Protein 4PWA (pdb70)

Secondary structure (DSSP, 8-state):
-HHHHHHHHIIIIISSS-HHHH-EEGGGTEE--SS--HHHH---HHHHHHHHHH-BTTBPPPSSS-HHHHHHHHHHHHHHTT----/-HHHHHHHHIIIIISSS-HHHH-EEGGGTEE--SS--HHHH---HHHHHHHHHH-BTTBPPPSS--HHHHHHHHHHHHHHTTS---/--HHHHHHHHHIIIIISSS-HHHH-EEGGGTEE--SS--HHHH---HHHHHHHHHH-BTTBPPPSSS-HHHHHHHHHHHHHHTT-/-HHHHHHHHHIIIIISSS-HHHH-EEGGGTEE--SS--HHHH---HHHHHHHHHH-BTTBPPPSS--HHHHHHHHHHHHHHTT----

InterPro domains:
  IPR009056 Cytochrome c-like domain [PF13442] (35-105)
  IPR009056 Cytochrome c-like domain [PS51007] (30-109)
  IPR036909 Cytochrome c-like domain superfamily [G3DSA:1.10.760.10] (27-113)
  IPR036909 Cytochrome c-like domain superfamily [SSF46626] (14-110)

Radius of gyration: 21.69 Å; Cα contacts (8 Å, |Δi|>4): 670; chains: 4; bounding box: 61×48×45 Å

B-factor: mean 32.84, std 11.17, range [11.26, 91.38]

Nearest PDB structures (foldseek):
  4pwa-assembly2_D  TM=9.782E-01  e=4.277E-15  Sinorhizobium meliloti 1021
  4pw9-assembly1_B  TM=9.545E-01  e=3.801E-14  Sinorhizobium meliloti 1021
  1h33-assembly1_B  TM=8.195E-01  e=1.257E-03  Rhodovulum sulfidophilum
  4xyd-assembly1_B  TM=5.911E-01  e=2.575E-02  Roseobacter denitrificans OCh 114
  4pwa-assembly2_D  TM=1.012E+00  e=3.060E-17  Sinorhizobium meliloti 1021

Foldseek 3Di:
DVLQVLLLCQQAPVFVVHVLQQEAAAQNPRDHPNDYHLLVVLDALVVQLVCQQPNDDPGDHGDPDDSVSSSSNSHNSNVRRNHYHD/DVLLVLLLCQQAPVFVVHVLCAEAAQQSPRDHPNDYHLLVVLDALVVQLVCQQPNDDVGDHTDRDDSSSSSSNSVNSNVRRNHYHD/DDPVLLVLLLCQQAPQFVVRVLCAEAAVVSPRDHPNDYHLLVVLDALVVQLCCQCPPDDPGDHTDRDDSVSSSSNSNNSNVRRND/DVVLLVLLLCQQQPVFVVRVLQQEAAQQNPRDHPNDYHLLVVLDALVVQLCCQQPNDVPGHHGDPDDSSSSSSNSNNSNVRRNHYHD

Solvent-accessible surface area: 17725 Å² total; per-residue (Å²): 116,84,50,50,54,44,0,62,37,0,1,56,93,11,6,73,23,54,27,14,77,26,25,29,0,46,4,5,134,4,118,10,122,42,26,73,63,18,22,133,68,130,8,93,43,139,136,15,46,68,23,19,65,99,14,117,70,54,62,43,42,36,140,16,15,30,115,78,7,8,99,6,2,2,88,0,2,38,61,9,11,42,129,75,104,188,166,89,83,54,52,18,0,67,29,0,2,61,76,6,7,40,20,54,26,21,60,26,24,23,0,46,14,4,137,5,120,8,125,54,22,73,66,16,28,138,70,129,8,96,42,137,140,16,44,70,23,16,62,103,14,117,66,53,60,21,36,30,104,71,14,21,112,90,3,5,78,0,1,2,68,5,2,35,60,21,8,36,121,78,124,151,86,127,116,25,60,27,21,13,0,83,10,0,3,53,78,26,4,100,62,47,24,20,123,40,22,6,0,13,39,8,77,4,42,7,88,138,18,76,32,18,4,113,68,134,7,95,40,136,134,14,45,68,21,17,61,100,13,113,72,143,60,79,45,28,159,50,13,77,108,142,14,6,106,5,2,3,75,0,2,38,52,8,8,34,156,163,130,34,49,52,5,32,0,32,8,1,2,16,38,40,6,123,74,29,24,23,116,39,22,7,0,6,12,7,63,6,40,10,124,119,22,78,34,16,4,111,66,125,9,92,42,135,133,15,46,72,22,17,59,101,12,115,71,138,61,82,56,40,97,100,20,81,108,58,50,5,86,0,2,2,53,4,3,39,58,19,11,21,120,6,82,155

Structure (mmCIF, N/CA/C/O backbone):
data_4PWA
#
_entry.id   4PWA
#
_cell.length_a   70.949
_cell.length_b   129.327
_cell.length_c   197.059
_cell.angle_alpha   90.00
_cell.angle_beta   90.00
_cell.angle_gamma   90.00
#
_symmetry.space_group_name_H-M   'F 2 2 2'
#
loop_
_entity.id
_entity.type
_entity.pdbx_description
1 polymer 'Putative cytochrome C'
2 non-polymer 'HEME C'
3 water water
#
loop_
_atom_site.group_PDB
_atom_site.id
_atom_site.type_symbol
_atom_site.label_atom_id
_atom_site.label_alt_id
_atom_site.label_comp_id
_atom_site.label_asym_id
_atom_site.label_entity_id
_atom_site.label_seq_id
_atom_site.pdbx_PDB_ins_code
_atom_site.Cartn_x
_atom_site.Cartn_y
_atom_site.Cartn_z
_atom_site.occupancy
_atom_site.B_iso_or_equiv
_atom_site.auth_seq_id
_atom_site.auth_comp_id
_atom_site.auth_asym_id
_atom_site.auth_atom_id
_atom_site.pdbx_PDB_model_num
ATOM 1 N N . GLU A 1 3 ? -23.183 46.993 21.011 1.00 59.64 29 GLU A N 1
ATOM 2 C CA . GLU A 1 3 ? -23.138 47.613 22.366 1.00 60.10 29 GLU A CA 1
ATOM 3 C C . GLU A 1 3 ? -21.817 47.308 23.095 1.00 58.33 29 GLU A C 1
ATOM 4 O O . GLU A 1 3 ? -20.919 48.153 23.127 1.00 56.64 29 GLU A O 1
ATOM 6 N N . ASP A 1 4 ? -21.715 46.108 23.673 1.00 58.94 30 ASP A N 1
ATOM 7 C CA . ASP A 1 4 ? -20.545 45.685 24.452 1.00 57.34 30 ASP A CA 1
ATOM 8 C C . ASP A 1 4 ? -19.438 45.157 23.538 1.00 54.59 30 ASP A C 1
ATOM 9 O O . ASP A 1 4 ? -18.242 45.315 23.839 1.00 53.05 30 ASP A O 1
ATOM 11 N N . LYS A 1 5 ? -19.840 44.518 22.435 1.00 53.98 31 LYS A N 1
ATOM 12 C CA . LYS A 1 5 ? -18.903 44.050 21.400 1.00 51.35 31 LYS A CA 1
ATOM 13 C C . LYS A 1 5 ? -18.274 45.233 20.654 1.00 47.91 31 LYS A C 1
ATOM 14 O O . LYS A 1 5 ? -17.203 45.101 20.059 1.00 46.14 31 LYS A O 1
ATOM 16 N N . LEU A 1 6 ? -18.955 46.380 20.692 1.00 46.87 32 LEU A N 1
ATOM 17 C CA . LEU A 1 6 ? -18.444 47.627 20.113 1.00 44.32 32 LEU A CA 1
ATOM 18 C C . LEU A 1 6 ? -17.414 48.313 21.011 1.00 41.88 32 LEU A C 1
ATOM 19 O O . LEU A 1 6 ? -16.369 48.757 20.534 1.00 39.88 32 LEU A O 1
ATOM 24 N N . ALA A 1 7 ? -17.731 48.425 22.299 1.00 41.46 33 ALA A N 1
ATOM 25 C CA . ALA A 1 7 ? -16.782 48.937 23.287 1.00 39.46 33 ALA A CA 1
ATOM 26 C C . ALA A 1 7 ? -15.462 48.169 23.223 1.00 36.79 33 ALA A C 1
ATOM 27 O O . ALA A 1 7 ? -14.385 48.768 23.369 1.00 35.03 33 ALA A O 1
ATOM 29 N N . LEU A 1 8 ? -15.561 46.854 22.998 1.00 35.79 34 LEU A N 1
ATOM 30 C CA . LEU A 1 8 ? -14.392 45.980 22.912 1.00 34.45 34 LEU A CA 1
ATOM 31 C C . LEU A 1 8 ? -13.520 46.321 21.702 1.00 31.88 34 LEU A C 1
ATOM 32 O O . LEU A 1 8 ? -12.332 46.56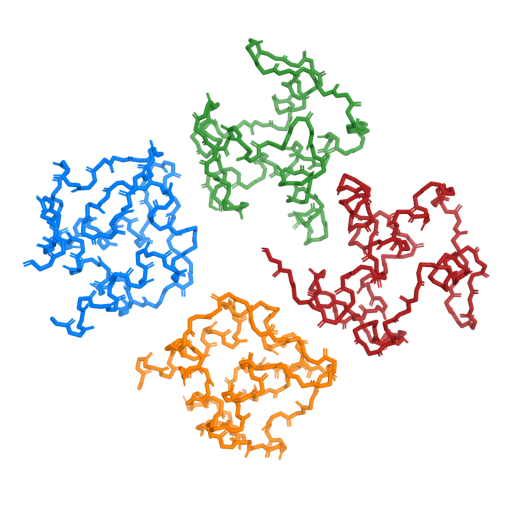8 21.856 1.00 30.95 34 LEU A O 1
ATOM 37 N N . GLY A 1 9 ? -14.113 46.329 20.510 1.00 31.17 35 GLY A N 1
ATOM 38 C CA . GLY A 1 9 ? -13.405 46.713 19.286 1.00 29.18 35 GLY A CA 1
ATOM 39 C C . GLY A 1 9 ? -12.761 48.087 19.392 1.00 27.83 35 GLY A C 1
ATOM 40 O O . GLY A 1 9 ? -11.584 48.275 19.028 1.00 26.94 35 GLY A O 1
ATOM 41 N N . ARG A 1 10 ? -13.527 49.038 19.916 1.00 27.72 36 ARG A N 1
ATOM 42 C CA A ARG A 1 10 ? -13.036 50.391 20.179 0.50 27.28 36 ARG A CA 1
ATOM 43 C CA B ARG A 1 10 ? -13.014 50.387 20.151 0.50 27.20 36 ARG A CA 1
ATOM 44 C C . ARG A 1 10 ? -11.765 50.349 21.035 1.00 26.66 36 ARG A C 1
ATOM 45 O O . ARG A 1 10 ? -10.773 50.983 20.725 1.00 25.84 36 ARG A O 1
ATOM 60 N N . GLU A 1 11 ? -11.803 49.590 22.120 1.00 27.60 37 GLU A N 1
ATOM 61 C CA . GLU A 1 11 ? -10.642 49.508 23.020 1.00 27.79 37 GLU A CA 1
ATOM 62 C C . GLU A 1 11 ? -9.436 48.837 22.333 1.00 26.66 37 GLU A C 1
ATOM 63 O O . GLU A 1 11 ? -8.297 49.192 22.595 1.00 26.00 37 GLU A O 1
ATOM 69 N N . ILE A 1 12 ? -9.695 47.872 21.458 1.00 26.42 38 ILE A N 1
ATOM 70 C CA . ILE A 1 12 ? -8.619 47.207 20.740 1.00 25.80 38 ILE A CA 1
ATOM 71 C C . ILE A 1 12 ? -8.014 48.213 19.782 1.00 24.82 38 ILE A C 1
ATOM 72 O O . ILE A 1 12 ? -6.789 48.333 19.683 1.00 24.24 38 ILE A O 1
ATOM 77 N N . PHE A 1 13 ? -8.891 48.947 19.097 1.00 24.74 39 PHE A N 1
ATOM 78 C CA . PHE A 1 13 ? -8.486 49.943 18.099 1.00 23.70 39 PHE A CA 1
ATOM 79 C C . PHE A 1 13 ? -7.665 51.070 18.702 1.00 23.72 39 PHE A C 1
ATOM 80 O O . PHE A 1 13 ? -6.733 51.560 18.080 1.00 22.83 39 PHE A O 1
ATOM 88 N N . LEU A 1 14 ? -8.016 51.464 19.921 1.00 25.13 40 LEU A N 1
ATOM 89 C CA . LEU A 1 14 ? -7.351 52.569 20.615 1.00 26.14 40 LEU A CA 1
ATOM 90 C C . LEU A 1 14 ? -6.202 52.200 21.569 1.00 27.08 40 LEU A C 1
ATOM 91 O O . LEU A 1 14 ? -5.237 52.950 21.660 1.00 27.25 40 LEU A O 1
ATOM 96 N N . GLU A 1 15 ? -6.292 51.056 22.255 1.00 27.87 41 GLU A N 1
ATOM 97 C CA A GLU A 1 15 ? -5.389 50.756 23.372 0.50 28.93 41 GLU A CA 1
ATOM 98 C CA B GLU A 1 15 ? -5.402 50.755 23.383 0.50 28.91 41 GLU A CA 1
ATOM 99 C C . GLU A 1 15 ? -4.640 49.436 23.235 1.00 28.73 41 GLU A C 1
ATOM 100 O O . GLU A 1 15 ? -3.432 49.402 23.350 1.00 29.47 41 GLU A O 1
ATOM 111 N N . ARG A 1 16 ? -5.346 48.351 22.970 1.00 28.57 42 ARG A N 1
ATOM 112 C CA . ARG A 1 16 ? -4.711 47.012 23.007 1.00 28.79 42 ARG A CA 1
ATOM 113 C C . ARG A 1 16 ? -3.773 46.682 21.843 1.00 28.11 42 ARG A C 1
ATOM 114 O O . ARG A 1 16 ? -2.772 45.985 22.034 1.00 28.90 42 ARG A O 1
ATOM 122 N N . SER A 1 17 ? -4.103 47.153 20.644 1.00 26.96 43 SER A N 1
ATOM 123 C CA . SER A 1 17 ? -3.297 46.865 19.460 1.00 26.78 43 SER A CA 1
ATOM 124 C C . SER A 1 17 ? -1.893 47.429 19.577 1.00 27.39 43 SER A C 1
ATOM 125 O O . SER A 1 17 ? -1.692 48.466 20.182 1.00 27.91 43 SER A O 1
ATOM 128 N N . GLU A 1 18 ? -0.926 46.735 18.996 1.00 28.23 44 GLU A N 1
ATOM 129 C CA . GLU A 1 18 ? 0.471 47.165 19.039 1.00 29.48 44 GLU A CA 1
ATOM 130 C C . GLU A 1 18 ? 1.072 47.071 17.628 1.00 29.08 44 GLU A C 1
ATOM 131 O O . GLU A 1 18 ? 1.146 45.970 17.065 1.00 29.44 44 GLU A O 1
ATOM 137 N N . PRO A 1 19 ? 1.430 48.223 17.026 1.00 28.14 45 PRO A N 1
ATOM 138 C CA . PRO A 1 19 ? 1.142 49.583 17.488 1.00 27.41 45 PRO A CA 1
ATOM 139 C C . PRO A 1 19 ? -0.356 49.801 17.414 1.00 26.11 45 PRO A C 1
ATOM 140 O O . PRO A 1 19 ? -1.043 49.012 16.781 1.00 25.23 45 PRO A O 1
ATOM 144 N N . GLN A 1 20 ? -0.871 50.837 18.057 1.00 26.05 46 GLN A N 1
ATOM 145 C CA . GLN A 1 20 ? -2.329 51.064 18.069 1.00 25.59 46 GLN A CA 1
ATOM 146 C C . GLN A 1 20 ? -2.870 51.473 16.684 1.00 24.13 46 GLN A C 1
ATOM 147 O O . GLN A 1 20 ? -2.252 52.260 15.986 1.00 22.94 46 GLN A O 1
ATOM 153 N N . CYS A 1 21 ? -4.007 50.897 16.287 1.00 23.51 47 CYS A N 1
ATOM 154 C CA . CYS A 1 21 ? -4.623 51.222 14.996 1.00 22.85 47 CYS A CA 1
ATOM 155 C C . CYS A 1 21 ? -4.837 52.714 14.866 1.00 22.54 47 CYS A C 1
ATOM 156 O O . CYS A 1 21 ? -4.592 53.276 13.802 1.00 22.04 47 CYS A O 1
ATOM 159 N N . ALA A 1 22 ? -5.293 53.338 15.960 1.00 22.74 48 ALA A N 1
ATOM 160 C CA . ALA A 1 22 ? -5.590 54.779 16.008 1.00 22.93 48 ALA A CA 1
ATOM 161 C C . ALA A 1 22 ? -4.394 55.664 15.695 1.00 23.29 48 ALA A C 1
ATOM 162 O O . ALA A 1 22 ? -4.575 56.793 15.246 1.00 23.67 48 ALA A O 1
ATOM 164 N N . LEU A 1 23 ? -3.185 55.179 15.960 1.00 23.60 49 LEU A N 1
ATOM 165 C CA . LEU A 1 23 ? -1.975 55.956 15.661 1.00 24.52 49 LEU A CA 1
ATOM 166 C C . LEU A 1 23 ? -1.690 56.016 14.159 1.00 24.06 49 LEU A C 1
ATOM 167 O O . LEU A 1 23 ? -1.110 56.984 13.681 1.00 25.19 49 LEU A O 1
ATOM 172 N N . CYS A 1 24 ? -2.087 54.984 13.420 1.00 23.16 50 CYS A N 1
ATOM 173 C CA . CYS A 1 24 ? -1.836 54.926 11.978 1.00 23.13 50 CYS A CA 1
ATOM 174 C C . CYS A 1 24 ? -3.081 55.309 11.151 1.00 22.11 50 CYS A C 1
ATOM 175 O O . CYS A 1 24 ? -2.968 55.796 10.020 1.00 22.08 50 CYS A O 1
ATOM 178 N N . HIS A 1 25 ? -4.271 55.106 11.707 1.00 21.59 51 HIS A N 1
ATOM 179 C CA . HIS A 1 25 ? -5.511 55.251 10.932 1.00 21.26 51 HIS A CA 1
ATOM 180 C C . HIS A 1 25 ? -6.467 56.298 11.474 1.00 21.36 51 HIS A C 1
ATOM 181 O O . HIS A 1 25 ? -6.546 56.513 12.690 1.00 21.65 51 HIS A O 1
ATOM 188 N N . THR A 1 26 ? -7.214 56.918 10.565 1.00 21.50 52 THR A N 1
ATOM 189 C CA . THR A 1 26 ? -8.298 57.820 10.933 1.00 21.79 52 THR A CA 1
ATOM 190 C C . THR A 1 26 ? -9.611 57.034 11.005 1.00 21.86 52 THR A C 1
ATOM 191 O O . THR A 1 26 ? -9.937 56.271 10.097 1.00 21.27 52 THR A O 1
ATOM 195 N N . LEU A 1 27 ? -10.335 57.231 12.106 1.00 22.02 53 LEU A N 1
ATOM 196 C CA . LEU A 1 27 ? -11.635 56.632 12.329 1.00 22.24 53 LEU A CA 1
ATOM 197 C C . LEU A 1 27 ? -12.410 57.481 13.334 1.00 22.91 53 LEU A C 1
ATOM 198 O O . LEU A 1 27 ? -12.114 57.482 14.519 1.00 23.16 53 LEU A O 1
ATOM 203 N N . ALA A 1 28 ? -13.419 58.189 12.848 1.00 23.91 54 ALA A N 1
ATOM 204 C CA . ALA A 1 28 ? -14.148 59.167 13.637 1.00 24.75 54 ALA A CA 1
ATOM 205 C C . ALA A 1 28 ? -14.739 58.605 14.930 1.00 25.32 54 ALA A C 1
ATOM 206 O O . ALA A 1 28 ? -14.627 59.227 15.972 1.00 26.26 54 ALA A O 1
ATOM 208 N N . ASP A 1 29 ? -15.332 57.419 14.884 1.00 25.70 55 ASP A N 1
ATOM 209 C CA . ASP A 1 29 ? -16.008 56.872 16.062 1.00 26.79 55 ASP A CA 1
ATOM 210 C C . ASP A 1 29 ? -15.042 56.791 17.237 1.00 26.54 55 ASP A C 1
ATOM 211 O O . ASP A 1 29 ? -15.421 57.037 18.371 1.00 27.36 55 ASP A O 1
ATOM 216 N N . ALA A 1 30 ? -13.792 56.452 16.941 1.00 25.95 56 ALA A N 1
ATOM 217 C CA . ALA A 1 30 ? -12.743 56.369 17.944 1.00 26.10 56 ALA A CA 1
ATOM 218 C C . ALA A 1 30 ? -12.032 57.704 18.179 1.00 26.57 56 ALA A C 1
ATOM 219 O O . ALA A 1 30 ? -11.141 57.765 19.008 1.00 27.18 56 ALA A O 1
ATOM 221 N N . GLU A 1 31 ? -12.429 58.770 17.483 1.00 27.29 57 GLU A N 1
ATOM 222 C CA . GLU A 1 31 ? -11.724 60.061 17.547 1.00 28.18 57 GLU A CA 1
ATOM 223 C C . GLU A 1 31 ? -10.240 59.864 17.202 1.00 27.06 57 GLU A C 1
ATOM 224 O O . GLU A 1 31 ? -9.358 60.442 17.837 1.00 27.41 57 GLU A O 1
ATOM 230 N N . ALA A 1 32 ? -9.996 59.044 16.188 1.00 25.61 58 ALA A N 1
ATOM 231 C CA . ALA A 1 32 ? -8.657 58.676 15.755 1.00 24.88 58 ALA A CA 1
ATOM 232 C C . ALA A 1 32 ? -8.356 59.408 14.447 1.00 24.85 58 ALA A C 1
ATOM 233 O O . ALA A 1 32 ? -9.198 59.441 13.539 1.00 24.19 58 ALA A O 1
ATOM 235 N N . VAL A 1 33 ? -7.163 60.000 14.371 1.00 25.10 59 VAL A N 1
ATOM 236 C CA . VAL A 1 33 ? -6.755 60.822 13.233 1.00 25.63 59 VAL A CA 1
ATOM 237 C C . VAL A 1 33 ? -5.322 60.491 12.792 1.00 25.98 59 VAL A C 1
ATOM 238 O O . VAL A 1 33 ? -4.576 61.362 12.361 1.00 26.17 59 VAL A O 1
ATOM 242 N N . GLY A 1 34 ? -4.955 59.220 12.901 1.00 26.27 60 GLY A N 1
ATOM 243 C CA . GLY A 1 34 ? -3.683 58.734 12.387 1.00 26.71 60 GLY A CA 1
ATOM 244 C C . GLY A 1 34 ? -3.636 58.921 10.881 1.00 26.98 60 GLY A C 1
ATOM 245 O O . GLY A 1 34 ? -4.657 58.805 10.204 1.00 26.33 60 GLY A O 1
ATOM 246 N N . GLU A 1 35 ? -2.442 59.211 10.376 1.00 28.14 61 GLU A N 1
ATOM 247 C CA . GLU A 1 35 ? -2.236 59.622 8.988 1.00 29.37 61 GLU A CA 1
ATOM 248 C C . GLU A 1 35 ? -1.327 58.685 8.187 1.00 28.91 61 GLU A C 1
ATOM 249 O O . GLU A 1 35 ? -1.063 58.956 7.013 1.00 29.96 61 GLU A O 1
ATOM 255 N N . VAL A 1 36 ? -0.848 57.604 8.809 1.00 27.98 62 VAL A N 1
ATOM 256 C CA . VAL A 1 36 ? 0.145 56.705 8.195 1.00 27.90 62 VAL A CA 1
ATOM 257 C C . VAL A 1 36 ? -0.467 55.815 7.124 1.00 27.01 62 VAL A C 1
ATOM 258 O O . VAL A 1 36 ? 0.117 55.619 6.064 1.00 27.53 62 VAL A O 1
ATOM 262 N N . GLY A 1 37 ? -1.644 55.274 7.407 1.00 25.77 63 GLY A N 1
ATOM 263 C CA . GLY A 1 37 ? -2.404 54.496 6.420 1.00 25.54 63 GLY A CA 1
ATOM 264 C C . GLY A 1 37 ? -3.736 55.140 6.054 1.00 25.05 63 GLY A C 1
ATOM 265 O O . GLY A 1 37 ? -4.019 56.256 6.468 1.00 25.20 63 GLY A O 1
ATOM 266 N N . PRO A 1 38 ? -4.569 54.434 5.281 1.00 24.94 64 PRO A N 1
ATOM 267 C CA . PRO A 1 38 ? -5.769 55.060 4.748 1.00 25.30 64 PRO A CA 1
ATOM 268 C C . PRO A 1 38 ? -6.830 55.417 5.799 1.00 24.39 64 PRO A C 1
ATOM 269 O O . PRO A 1 38 ? -6.958 54.753 6.836 1.00 24.29 64 PRO A O 1
ATOM 273 N N . ASN A 1 39 ? -7.575 56.472 5.512 1.00 23.85 65 ASN A N 1
ATOM 274 C CA . ASN A 1 39 ? -8.688 56.873 6.343 1.00 23.45 65 ASN A CA 1
ATOM 275 C C . ASN A 1 39 ? -9.729 55.781 6.253 1.00 22.97 65 ASN A C 1
ATOM 276 O O . ASN A 1 39 ? -10.238 55.515 5.177 1.00 22.94 65 ASN A O 1
ATOM 281 N N . LEU A 1 40 ? -10.014 55.126 7.375 1.00 22.74 66 LEU A N 1
ATOM 282 C CA . LEU A 1 40 ? -10.967 54.019 7.384 1.00 23.33 66 LEU A CA 1
ATOM 283 C C . LEU A 1 40 ? -12.412 54.498 7.232 1.00 24.50 66 LEU A C 1
ATOM 284 O O . LEU A 1 40 ? -13.285 53.727 6.824 1.00 25.43 66 LEU A O 1
ATOM 289 N N . ASP A 1 41 ? -12.669 55.763 7.540 1.00 25.38 67 ASP A N 1
ATOM 290 C CA . ASP A 1 41 ? -13.984 56.361 7.262 1.00 27.45 67 ASP A CA 1
ATOM 291 C C . ASP A 1 41 ? -14.193 56.543 5.758 1.00 28.30 67 ASP A C 1
ATOM 292 O O . ASP A 1 41 ? -15.333 56.622 5.286 1.00 29.67 67 ASP A O 1
ATOM 297 N N . GLU A 1 42 ? -13.089 56.604 5.017 1.00 27.72 68 GLU A N 1
ATOM 298 C CA . GLU A 1 42 ? -13.125 56.690 3.564 1.00 28.70 68 GLU A CA 1
ATOM 299 C C . GLU A 1 42 ? -13.172 55.301 2.932 1.00 29.06 68 GLU A C 1
ATOM 300 O O . GLU A 1 42 ? -13.929 55.057 2.013 1.00 30.25 68 GLU A O 1
ATOM 306 N N . LEU A 1 43 ? -12.343 54.398 3.423 1.00 28.56 69 LEU A N 1
ATOM 307 C CA . LEU A 1 43 ? -12.276 53.048 2.881 1.00 29.47 69 LEU A CA 1
ATOM 308 C C . LEU A 1 43 ? -13.598 52.297 3.110 1.00 30.10 69 LEU A C 1
ATOM 309 O O . LEU A 1 43 ? -14.133 51.685 2.184 1.00 31.08 69 LEU A O 1
ATOM 314 N N . LYS A 1 44 ? -14.140 52.405 4.323 1.00 29.58 70 LYS A N 1
ATOM 315 C CA . LYS A 1 44 ? -15.371 51.710 4.724 1.00 30.76 70 LYS A CA 1
ATOM 316 C C . LYS A 1 44 ? -15.313 50.225 4.360 1.00 31.24 70 LYS A C 1
ATOM 317 O O . LYS A 1 44 ? -16.165 49.727 3.629 1.00 32.47 70 LYS A O 1
ATOM 323 N N . PRO A 1 45 ? -14.305 49.515 4.884 1.00 30.27 71 PRO A N 1
ATOM 324 C CA . PRO A 1 45 ? -14.097 48.101 4.579 1.00 31.04 71 PRO A CA 1
ATOM 325 C C . PRO A 1 45 ? -15.088 47.186 5.295 1.00 31.97 71 PRO A C 1
ATOM 326 O O . PRO A 1 45 ? -15.559 47.527 6.381 1.00 31.44 71 PRO A O 1
ATOM 330 N N . ASP A 1 46 ? -15.390 46.036 4.695 1.00 33.46 72 ASP A N 1
ATOM 331 C CA . ASP A 1 46 ? -16.157 45.001 5.393 1.00 34.93 72 ASP A CA 1
ATOM 332 C C . ASP A 1 46 ? -15.282 44.219 6.393 1.00 33.41 72 ASP A C 1
ATOM 333 O O . ASP A 1 46 ? -14.053 44.305 6.365 1.00 31.68 72 ASP A O 1
ATOM 338 N N . ALA A 1 47 ? -15.947 43.470 7.270 1.00 34.06 73 ALA A N 1
ATOM 339 C CA . ALA A 1 47 ? -15.309 42.716 8.348 1.00 33.60 73 ALA A CA 1
ATOM 340 C C . ALA A 1 47 ? -14.188 41.817 7.842 1.00 33.79 73 ALA A C 1
ATOM 341 O O . ALA A 1 47 ? -13.110 41.765 8.431 1.00 32.20 73 ALA A O 1
ATOM 343 N N . GLU A 1 48 ? -14.439 41.123 6.739 1.00 35.86 74 GLU A N 1
ATOM 344 C CA . GLU A 1 48 ? -13.433 40.228 6.171 1.00 37.04 74 GLU A CA 1
ATOM 345 C C . GLU A 1 48 ? -12.157 40.980 5.776 1.00 34.60 74 GLU A C 1
ATOM 346 O O . GLU A 1 48 ? -11.052 40.509 6.024 1.00 34.21 74 GLU A O 1
ATOM 352 N N . ARG A 1 49 ? -12.322 42.145 5.162 1.00 33.41 75 ARG A N 1
ATOM 353 C CA . ARG A 1 49 ? -11.186 42.919 4.661 1.00 32.03 75 ARG A CA 1
ATOM 354 C C . ARG A 1 49 ? -10.297 43.389 5.810 1.00 29.52 75 ARG A C 1
ATOM 355 O O . ARG A 1 49 ? -9.065 43.349 5.704 1.00 28.87 75 ARG A O 1
ATOM 363 N N . VAL A 1 50 ? -10.923 43.817 6.905 1.00 28.19 76 VAL A N 1
ATOM 364 C CA . VAL A 1 50 ? -10.180 44.226 8.095 1.00 25.95 76 VAL A CA 1
ATOM 365 C C . VAL A 1 50 ? -9.446 43.038 8.705 1.00 26.28 76 VAL A C 1
ATOM 366 O O . VAL A 1 50 ? -8.243 43.120 8.980 1.00 25.13 76 VAL A O 1
ATOM 370 N N . ASN A 1 51 ? -10.183 41.944 8.916 1.00 27.43 77 ASN A N 1
ATOM 371 C CA . ASN A 1 51 ? -9.651 40.757 9.557 1.00 28.11 77 ASN A CA 1
ATOM 372 C C . ASN A 1 51 ? -8.426 40.259 8.782 1.00 28.74 77 ASN A C 1
ATOM 373 O O . ASN A 1 51 ? -7.375 39.978 9.359 1.00 28.37 77 ASN A O 1
ATOM 378 N N . THR A 1 52 ? -8.555 40.166 7.464 1.00 29.37 78 THR A N 1
ATOM 379 C CA . THR A 1 52 ? -7.435 39.752 6.644 1.00 30.28 78 THR A CA 1
ATOM 380 C C . THR A 1 52 ? -6.232 40.675 6.774 1.00 28.56 78 THR A C 1
ATOM 381 O O . THR A 1 52 ? -5.087 40.205 6.786 1.00 29.26 78 THR A O 1
ATOM 385 N N . ALA A 1 53 ? -6.485 41.979 6.857 1.00 26.49 79 ALA A N 1
ATOM 386 C CA . ALA A 1 53 ? -5.402 42.968 6.898 1.00 25.06 79 ALA A CA 1
ATOM 387 C C . ALA A 1 53 ? -4.649 42.890 8.213 1.00 24.08 79 ALA A C 1
ATOM 388 O O . ALA A 1 53 ? -3.422 42.847 8.246 1.00 23.73 79 ALA A O 1
ATOM 390 N N . VAL A 1 54 ? -5.398 42.853 9.302 1.00 24.16 80 VAL A N 1
ATOM 391 C CA . VAL A 1 54 ? -4.811 42.725 10.637 1.00 23.70 80 VAL A CA 1
ATOM 392 C C . VAL A 1 54 ? -4.050 41.416 10.792 1.00 25.62 80 VAL A C 1
ATOM 393 O O . VAL A 1 54 ? -2.952 41.396 11.341 1.00 26.11 80 VAL A O 1
ATOM 397 N N . THR A 1 55 ? -4.629 40.324 10.301 1.00 27.57 81 THR A N 1
ATOM 398 C CA . THR A 1 55 ? -4.059 38.993 10.471 1.00 29.40 81 THR A CA 1
ATOM 399 C C . THR A 1 55 ? -2.757 38.817 9.679 1.00 30.65 81 THR A C 1
ATOM 400 O O . THR A 1 55 ? -1.755 38.333 10.216 1.00 31.55 81 THR A O 1
ATOM 404 N N . ASN A 1 56 ? -2.760 39.231 8.420 1.00 31.08 82 ASN A N 1
ATOM 405 C CA . ASN A 1 56 ? -1.639 38.952 7.521 1.00 32.89 82 ASN A CA 1
ATOM 406 C C . ASN A 1 56 ? -0.695 40.123 7.336 1.00 31.97 82 ASN A C 1
ATOM 407 O O . ASN A 1 56 ? 0.438 39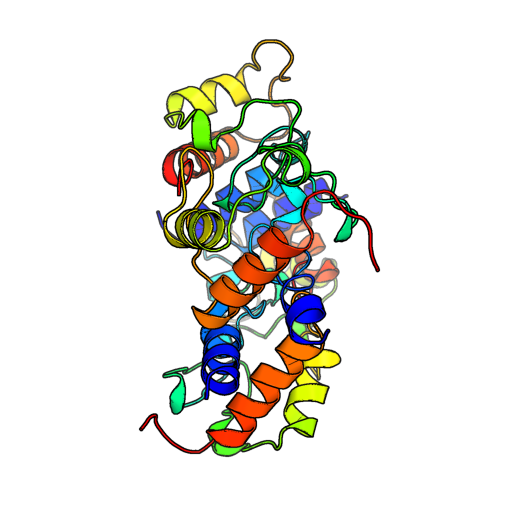.954 6.890 1.00 32.85 82 ASN A O 1
ATOM 412 N N . GLY A 1 57 ? -1.169 41.318 7.661 1.00 30.17 83 GLY A N 1
ATOM 413 C CA . GLY A 1 57 ? -0.490 42.522 7.244 1.00 29.69 83 GLY A CA 1
ATOM 414 C C . GLY A 1 57 ? -0.726 42.731 5.762 1.00 30.25 83 GLY A C 1
ATOM 415 O O . GLY A 1 57 ? -1.284 41.875 5.075 1.00 31.83 83 GLY A O 1
ATOM 416 N N . ILE A 1 58 ? -0.294 43.881 5.275 1.00 29.75 84 ILE A N 1
ATOM 417 C CA . ILE A 1 58 ? -0.475 44.259 3.879 1.00 30.08 84 ILE A CA 1
ATOM 418 C C . ILE A 1 58 ? 0.416 45.460 3.641 1.00 29.75 84 ILE A C 1
ATOM 419 O O . ILE A 1 58 ? 0.356 46.431 4.387 1.00 28.30 84 ILE A O 1
ATOM 424 N N . GLY A 1 59 ? 1.257 45.384 2.620 1.00 31.47 85 GLY A N 1
ATOM 425 C CA . GLY A 1 59 ? 2.194 46.459 2.330 1.00 32.00 85 GLY A CA 1
ATOM 426 C C . GLY A 1 59 ? 3.050 46.749 3.547 1.00 31.50 85 GLY A C 1
ATOM 427 O O . GLY A 1 59 ? 3.523 45.825 4.202 1.00 32.77 85 GLY A O 1
ATOM 428 N N . PRO A 1 60 ? 3.247 48.030 3.874 1.00 30.83 86 PRO A N 1
ATOM 429 C CA . PRO A 1 60 ? 4.044 48.354 5.054 1.00 30.91 86 PRO A CA 1
ATOM 430 C C . PRO A 1 60 ? 3.310 48.190 6.404 1.00 29.43 86 PRO A C 1
ATOM 431 O O . PRO A 1 60 ? 3.937 48.362 7.457 1.00 29.99 86 PRO A O 1
ATOM 435 N N . MET A 1 61 ? 2.022 47.848 6.382 1.00 27.98 87 MET A N 1
ATOM 436 C CA . MET A 1 61 ? 1.298 47.535 7.609 1.00 26.74 87 MET A CA 1
ATOM 437 C C . MET A 1 61 ? 1.726 46.190 8.171 1.00 27.55 87 MET A C 1
ATOM 438 O O . MET A 1 61 ? 1.621 45.174 7.495 1.00 28.76 87 MET A O 1
ATOM 443 N N . PRO A 1 62 ? 2.175 46.167 9.435 1.00 27.85 88 PRO A N 1
ATOM 444 C CA . PRO A 1 62 ? 2.601 44.909 10.020 1.00 28.63 88 PRO A CA 1
ATOM 445 C C . PRO A 1 62 ? 1.430 43.966 10.306 1.00 28.42 88 PRO A C 1
ATOM 446 O O . PRO A 1 62 ? 0.299 44.408 10.478 1.00 26.55 88 PRO A O 1
ATOM 450 N N . ALA A 1 63 ? 1.726 42.669 10.310 1.00 30.25 89 ALA A N 1
ATOM 451 C CA . ALA A 1 63 ? 0.791 41.638 10.732 1.00 31.18 89 ALA A CA 1
ATOM 452 C C . ALA A 1 63 ? 0.700 41.625 12.261 1.00 31.33 89 ALA A C 1
ATOM 453 O O . ALA A 1 63 ? 1.667 41.955 12.964 1.00 31.71 89 ALA A O 1
ATOM 455 N N . ASN A 1 64 ? -0.455 41.218 12.767 1.00 31.51 90 ASN A N 1
ATOM 456 C CA . ASN A 1 64 ? -0.658 41.096 14.196 1.00 31.82 90 ASN A CA 1
ATOM 457 C C . ASN A 1 64 ? 0.270 40.070 14.825 1.00 33.62 90 ASN A C 1
ATOM 458 O O . ASN A 1 64 ? 0.646 39.082 14.181 1.00 34.82 90 ASN A O 1
ATOM 463 N N . GLU A 1 65 ? 0.660 40.325 16.076 1.00 34.26 91 GLU A N 1
ATOM 464 C CA . GLU A 1 65 ? 1.334 39.316 16.898 1.00 36.42 91 GLU A CA 1
ATOM 465 C C . GLU A 1 65 ? 0.658 39.084 18.239 1.00 35.75 91 GLU A C 1
ATOM 466 O O . GLU A 1 65 ? 0.690 37.970 18.738 1.00 37.63 91 GLU A O 1
ATOM 472 N N . ILE A 1 66 ? 0.060 40.103 18.844 1.00 34.15 92 ILE A N 1
ATOM 473 C CA . ILE A 1 66 ? -0.381 39.960 20.237 1.00 34.17 92 ILE A CA 1
ATOM 474 C C . ILE A 1 66 ? -1.877 39.693 20.416 1.00 33.46 92 ILE A C 1
ATOM 475 O O . ILE A 1 66 ? -2.279 39.093 21.406 1.00 34.11 92 ILE A O 1
ATOM 480 N N . LEU A 1 67 ? -2.693 40.147 19.472 1.00 31.94 93 LEU A N 1
ATOM 481 C CA . LEU A 1 67 ? -4.143 39.998 19.582 1.00 31.76 93 LEU A CA 1
ATOM 482 C C . LEU A 1 67 ? -4.547 38.551 19.366 1.00 32.77 93 LEU A C 1
ATOM 483 O O . LEU A 1 67 ? -4.028 37.888 18.468 1.00 33.21 93 LEU A O 1
ATOM 488 N N . THR A 1 68 ? -5.466 38.068 20.199 1.00 33.36 94 THR A N 1
ATOM 489 C CA . THR A 1 68 ? -6.064 36.747 20.012 1.00 34.82 94 THR A CA 1
ATOM 490 C C . THR A 1 68 ? -6.983 36.809 18.811 1.00 34.74 94 THR A C 1
ATOM 491 O O . THR A 1 68 ? -7.325 37.890 18.339 1.00 32.96 94 THR A O 1
ATOM 495 N N . ASP A 1 69 ? -7.403 35.648 18.335 1.00 36.74 95 ASP A N 1
ATOM 496 C CA . ASP A 1 69 ? -8.248 35.584 17.162 1.00 37.68 95 ASP A CA 1
ATOM 497 C C . ASP A 1 69 ? -9.595 36.278 17.396 1.00 37.39 95 ASP A C 1
ATOM 498 O O . ASP A 1 69 ? -10.065 37.005 16.514 1.00 36.43 95 ASP A O 1
ATOM 503 N N . GLU A 1 70 ? -10.182 36.097 18.583 1.00 38.25 96 GLU A N 1
ATOM 504 C CA . GLU A 1 70 ? -11.465 36.740 18.912 1.00 38.80 96 GLU A CA 1
ATOM 505 C C . GLU A 1 70 ? -11.347 38.265 19.001 1.00 35.90 96 GLU A C 1
ATOM 506 O O . GLU A 1 70 ? -12.293 38.976 18.696 1.00 35.50 96 GLU A O 1
ATOM 512 N N . GLU A 1 71 ? -10.191 38.763 19.426 1.00 34.03 97 GLU A N 1
ATOM 513 C CA . GLU A 1 71 ? -9.947 40.201 19.446 1.00 31.71 97 GLU A CA 1
ATOM 514 C C . GLU A 1 71 ? -9.849 40.753 18.032 1.00 30.33 97 GLU A C 1
ATOM 515 O O . GLU A 1 71 ? -10.314 41.861 17.759 1.00 29.09 97 GLU A O 1
ATOM 521 N N . ILE A 1 72 ? -9.209 39.998 17.143 1.00 30.11 98 ILE A N 1
ATOM 522 C CA . ILE A 1 72 ? -9.122 40.394 15.749 1.00 29.12 98 ILE A CA 1
ATOM 523 C C . ILE A 1 72 ? -10.535 40.456 15.135 1.00 29.94 98 ILE A C 1
ATOM 524 O O . ILE A 1 72 ? -10.848 41.380 14.384 1.00 28.58 98 ILE A O 1
ATOM 529 N N . GLU A 1 73 ? -11.385 39.488 15.468 1.00 31.84 99 GLU A N 1
ATOM 530 C CA . GLU A 1 73 ? -12.764 39.501 14.973 1.00 33.64 99 GLU A CA 1
ATOM 531 C C . GLU A 1 73 ? -13.506 40.714 15.493 1.00 32.12 99 GLU A C 1
ATOM 532 O O . GLU A 1 73 ? -14.306 41.300 14.776 1.00 31.80 99 GLU A O 1
ATOM 538 N N . ALA A 1 74 ? -13.241 41.079 16.749 1.00 31.20 100 ALA A N 1
ATOM 539 C CA . ALA A 1 74 ? -14.003 42.137 17.413 1.00 30.55 100 ALA A CA 1
ATOM 540 C C . ALA A 1 74 ? -13.651 43.510 16.822 1.00 28.33 100 ALA A C 1
ATOM 541 O O . ALA A 1 74 ? -14.544 44.309 16.523 1.00 28.70 100 ALA A O 1
ATOM 543 N N . VAL A 1 75 ? -12.364 43.760 16.605 1.00 26.25 101 VAL A N 1
ATOM 544 C CA . VAL A 1 75 ? -11.934 44.973 15.920 1.00 24.97 101 VAL A CA 1
ATOM 545 C C . VAL A 1 75 ? -12.351 44.991 14.444 1.00 25.15 101 VAL A C 1
ATOM 546 O O . VAL A 1 75 ? -12.548 46.055 13.895 1.00 24.35 101 VAL A O 1
ATOM 550 N N . ALA A 1 76 ? -12.469 43.825 13.801 1.00 26.36 102 ALA A N 1
ATOM 551 C CA . ALA A 1 76 ? -12.979 43.755 12.418 1.00 26.93 102 ALA A CA 1
ATOM 552 C C . ALA A 1 76 ? -14.464 44.121 12.374 1.00 28.13 102 ALA A C 1
ATOM 553 O O . ALA A 1 76 ? -14.877 44.953 11.565 1.00 27.53 102 ALA A O 1
ATOM 555 N N . LEU A 1 77 ? -15.255 43.499 13.244 1.00 29.81 103 LEU A N 1
ATOM 556 C CA . LEU A 1 77 ? -16.670 43.846 13.395 1.00 31.69 103 LEU A CA 1
ATOM 557 C C . LEU A 1 77 ? -16.873 45.342 13.680 1.00 30.89 103 LEU A C 1
ATOM 558 O O . LEU A 1 77 ? -17.738 45.984 13.073 1.00 31.60 103 LEU A O 1
ATOM 563 N N . TYR A 1 78 ? -16.070 45.883 14.597 1.00 29.84 104 TYR A N 1
ATOM 564 C CA . TYR A 1 78 ? -16.191 47.269 15.038 1.00 29.05 104 TYR A CA 1
ATOM 565 C C . TYR A 1 78 ? -15.958 48.225 13.885 1.00 28.18 104 TYR A C 1
ATOM 566 O O . TYR A 1 78 ? -16.821 49.026 13.546 1.00 28.23 104 TYR A O 1
ATOM 575 N N . VAL A 1 79 ? -14.772 48.139 13.293 1.00 27.45 105 VAL A N 1
ATOM 576 C CA . VAL A 1 79 ? -14.410 49.001 12.189 1.00 26.50 105 VAL A CA 1
ATOM 577 C C . VAL A 1 79 ? -15.465 48.973 11.071 1.00 28.00 105 VAL A C 1
ATOM 578 O O . VAL A 1 79 ? -15.900 50.015 10.583 1.00 27.96 105 VAL A O 1
ATOM 582 N N . SER A 1 80 ? -15.891 47.776 10.686 1.00 29.37 106 SER A N 1
ATOM 583 C CA . SER A 1 80 ? -16.801 47.634 9.571 1.00 31.08 106 SER A CA 1
ATOM 584 C C . SER A 1 80 ? -18.190 48.183 9.876 1.00 32.11 106 SER A C 1
ATOM 585 O O . SER A 1 80 ? -18.929 48.537 8.953 1.00 33.39 106 SER A O 1
ATOM 588 N N . THR A 1 81 ? -18.543 48.257 11.153 1.00 31.77 107 THR A N 1
ATOM 589 C CA . THR A 1 81 ? -19.840 48.796 11.559 1.00 33.24 107 THR A CA 1
ATOM 590 C C . THR A 1 81 ? -19.829 50.312 11.688 1.00 32.33 107 THR A C 1
ATOM 591 O O . THR A 1 81 ? -20.794 50.967 11.300 1.00 33.05 107 THR A O 1
ATOM 595 N N . VAL A 1 82 ? -18.757 50.865 12.250 1.00 30.80 108 VAL A N 1
ATOM 596 C CA . VAL A 1 82 ? -18.738 52.293 12.591 1.00 30.85 108 VAL A CA 1
ATOM 597 C C . VAL A 1 82 ? -18.103 53.193 11.553 1.00 30.57 108 VAL A C 1
ATOM 598 O O . VAL A 1 82 ? -18.271 54.398 11.640 1.00 30.45 108 VAL A O 1
ATOM 602 N N . ALA A 1 83 ? -17.382 52.637 10.578 1.00 31.29 109 ALA A N 1
ATOM 603 C CA . ALA A 1 83 ? -16.668 53.478 9.598 1.00 31.69 109 ALA A CA 1
ATOM 604 C C . ALA A 1 83 ? -17.632 54.458 8.908 1.00 33.90 109 ALA A C 1
ATOM 605 O O . ALA A 1 83 ? -18.719 54.067 8.476 1.00 35.19 109 ALA A O 1
ATOM 607 N N . GLY A 1 84 ? -17.243 55.733 8.868 1.00 34.82 110 GLY A N 1
ATOM 608 C CA . GLY A 1 84 ? -18.061 56.800 8.283 1.00 37.24 110 GLY A CA 1
ATOM 609 C C . GLY A 1 84 ? -18.948 57.562 9.270 1.00 39.50 110 GLY A C 1
ATOM 610 O O . GLY A 1 84 ? -19.528 58.594 8.923 1.00 40.49 110 GLY A O 1
ATOM 611 N N . LYS A 1 85 ? -19.047 57.058 10.497 1.00 40.72 111 LYS A N 1
ATOM 612 C CA . LYS A 1 85 ? -19.967 57.593 11.494 1.00 43.11 111 LYS A CA 1
ATOM 613 C C . LYS A 1 85 ? -19.254 57.980 12.798 1.00 42.61 111 LYS A C 1
ATOM 614 O O . LYS A 1 85 ? -18.143 57.518 13.077 1.00 41.04 111 LYS A O 1
ATOM 620 N N . ALA A 1 86 ? -19.894 58.861 13.563 1.00 44.20 112 ALA A N 1
ATOM 621 C CA . ALA A 1 86 ? -19.392 59.313 14.859 1.00 44.81 112 ALA A CA 1
ATOM 622 C C . ALA A 1 86 ? -20.024 58.480 15.986 1.00 46.41 112 ALA A C 1
ATOM 623 O O . ALA A 1 86 ? -20.975 57.740 15.745 1.00 47.29 112 ALA A O 1
ATOM 625 N N . LYS A 1 87 ? -19.489 58.604 17.201 1.00 47.50 113 LYS A N 1
ATOM 626 C CA . LYS A 1 87 ? -19.994 57.872 18.374 1.00 49.71 113 LYS A CA 1
ATOM 627 C C . LYS A 1 87 ? -21.500 58.014 18.545 1.00 52.62 113 LYS A C 1
ATOM 628 O O . LYS A 1 87 ? -22.017 59.123 18.479 1.00 54.16 113 LYS A O 1
ATOM 634 N N . ASN A 1 88 ? -22.177 56.891 18.799 1.00 54.24 114 ASN A N 1
ATOM 635 C CA . ASN A 1 88 ? -23.650 56.803 18.814 1.00 57.27 114 ASN A CA 1
ATOM 636 C C . ASN A 1 88 ? -24.354 57.776 17.860 1.00 58.41 114 ASN A C 1
ATOM 637 O O . ASN A 1 88 ? -25.561 58.015 17.968 1.00 61.39 114 ASN A O 1
ATOM 642 N N . GLU B 1 3 ? -12.973 30.967 28.482 1.00 64.14 29 GLU B N 1
ATOM 643 C CA . GLU B 1 3 ? -12.125 30.210 27.505 1.00 64.60 29 GLU B CA 1
ATOM 644 C C . GLU B 1 3 ? -11.314 31.163 26.610 1.00 62.18 29 GLU B C 1
ATOM 645 O O . GLU B 1 3 ? -10.082 31.084 26.557 1.00 60.43 29 GLU B O 1
ATOM 651 N N . ASP B 1 4 ? -12.012 32.043 25.895 1.00 62.25 30 ASP B N 1
ATOM 652 C CA . ASP B 1 4 ? -11.358 33.118 25.139 1.00 60.15 30 ASP B CA 1
ATOM 653 C C . ASP B 1 4 ? -10.774 34.153 26.102 1.00 56.02 30 ASP B C 1
ATOM 654 O O . ASP B 1 4 ? -9.711 34.735 25.840 1.00 53.99 30 ASP B O 1
ATOM 659 N N . LYS B 1 5 ? -11.463 34.371 27.222 1.00 54.37 31 LYS B N 1
ATOM 660 C CA . LYS B 1 5 ? -10.955 35.262 28.262 1.00 50.96 31 LYS B CA 1
ATOM 661 C C . LYS B 1 5 ? -9.736 34.649 28.984 1.00 47.31 31 LYS B C 1
ATOM 662 O O . LYS B 1 5 ? -8.869 35.383 29.471 1.00 44.73 31 LYS B O 1
ATOM 668 N N . LEU B 1 6 ? -9.672 33.315 29.036 1.00 46.88 32 LEU B N 1
ATOM 669 C CA . LEU B 1 6 ? -8.519 32.600 29.617 1.00 44.18 32 LEU B CA 1
ATOM 670 C C . LEU B 1 6 ? -7.310 32.637 28.677 1.00 41.97 32 LEU B C 1
ATOM 671 O O . LEU B 1 6 ? -6.188 32.842 29.125 1.00 39.87 32 LEU B O 1
ATOM 676 N N . ALA B 1 7 ? -7.542 32.451 27.380 1.00 42.19 33 ALA B N 1
ATOM 677 C CA . ALA B 1 7 ? -6.474 32.567 26.376 1.00 40.75 33 ALA B CA 1
ATOM 678 C C . ALA B 1 7 ? -5.904 33.992 26.314 1.00 37.76 33 ALA B C 1
ATOM 679 O O . ALA B 1 7 ? -4.703 34.185 26.094 1.00 36.31 33 ALA B O 1
ATOM 681 N N . LEU B 1 8 ? -6.766 34.986 26.509 1.00 36.13 34 LEU B N 1
ATOM 682 C CA . LEU B 1 8 ? -6.321 36.365 26.620 1.00 33.94 34 LEU B CA 1
ATOM 683 C C . LEU B 1 8 ? -5.396 36.547 27.830 1.00 31.03 34 LEU B C 1
ATOM 684 O O . LEU B 1 8 ? -4.281 37.062 27.692 1.00 29.15 34 LEU B O 1
ATOM 689 N N . GLY B 1 9 ? -5.855 36.104 29.002 1.00 29.92 35 GLY B N 1
ATOM 690 C CA . GLY B 1 9 ? -5.077 36.228 30.228 1.00 27.90 35 GLY B CA 1
ATOM 691 C C . GLY B 1 9 ? -3.698 35.590 30.106 1.00 27.17 35 GLY B C 1
ATOM 692 O O . GLY B 1 9 ? -2.701 36.133 30.602 1.00 25.15 35 GLY B O 1
ATOM 693 N N . ARG B 1 10 ? -3.653 34.438 29.441 1.00 28.40 36 ARG B N 1
ATOM 694 C CA . ARG B 1 10 ? -2.409 33.705 29.217 1.00 29.04 36 ARG B CA 1
ATOM 695 C C . ARG B 1 10 ? -1.458 34.490 28.327 1.00 28.53 36 ARG B C 1
ATOM 696 O O . ARG B 1 10 ? -0.277 34.593 28.624 1.00 28.01 36 ARG B O 1
ATOM 704 N N . GLU B 1 11 ? -1.973 35.052 27.244 1.00 29.21 37 GLU B N 1
ATOM 705 C CA . GLU B 1 11 ? -1.142 35.840 26.347 1.00 29.68 37 GLU B CA 1
ATOM 706 C C . GLU B 1 11 ? -0.647 37.131 27.023 1.00 27.88 37 GLU B C 1
ATOM 707 O O . GLU B 1 11 ? 0.493 37.577 26.786 1.00 27.39 37 GLU B O 1
ATOM 713 N N . ILE B 1 12 ? -1.498 37.722 27.862 1.00 26.53 38 ILE B N 1
ATOM 714 C CA . ILE B 1 12 ? -1.097 38.860 28.688 1.00 24.89 38 ILE B CA 1
ATOM 715 C C . ILE B 1 12 ? 0.018 38.487 29.657 1.00 23.58 38 ILE B C 1
ATOM 716 O O . ILE B 1 12 ? 1.005 39.211 29.782 1.00 23.08 38 ILE B O 1
ATOM 721 N N . PHE B 1 13 ? -0.146 37.358 30.339 1.00 23.26 39 PHE B N 1
ATOM 722 C CA . PHE B 1 13 ? 0.846 36.874 31.311 1.00 22.20 39 PHE B CA 1
ATOM 723 C C . PHE B 1 13 ? 2.205 36.609 30.665 1.00 23.06 39 PHE B C 1
ATOM 724 O O . PHE B 1 13 ? 3.251 36.879 31.254 1.00 21.65 39 PHE B O 1
ATOM 732 N N . LEU B 1 14 ? 2.171 36.072 29.449 1.00 24.96 40 LEU B N 1
ATOM 733 C CA . LEU B 1 14 ? 3.375 35.634 28.746 1.00 26.95 40 LEU B CA 1
ATOM 734 C C . LEU B 1 14 ? 3.981 36.713 27.853 1.00 27.65 40 LEU B C 1
ATOM 735 O O . LEU B 1 14 ? 5.176 36.671 27.600 1.00 28.53 40 LEU B O 1
ATOM 740 N N . GLU B 1 15 ? 3.179 37.673 27.385 1.00 28.00 41 GLU B N 1
ATOM 741 C CA . GLU B 1 15 ? 3.615 38.549 26.275 1.00 30.18 41 GLU B CA 1
ATOM 742 C C . GLU B 1 15 ? 3.253 40.041 26.360 1.00 29.49 41 GLU B C 1
ATOM 743 O O . GLU B 1 15 ? 4.116 40.906 26.147 1.00 30.35 41 GLU B O 1
ATOM 749 N N . ARG B 1 16 ? 1.985 40.331 26.641 1.00 28.58 42 ARG B N 1
ATOM 750 C CA . ARG B 1 16 ? 1.440 41.686 26.523 1.00 28.63 42 ARG B CA 1
ATOM 751 C C . ARG B 1 16 ? 1.769 42.595 27.706 1.00 27.39 42 ARG B C 1
ATOM 752 O O . ARG B 1 16 ? 1.886 43.811 27.540 1.00 27.87 42 ARG B O 1
ATOM 760 N N . SER B 1 17 ? 1.903 42.005 28.889 1.00 25.77 43 SER B N 1
ATOM 761 C CA . SER B 1 17 ? 2.258 42.743 30.091 1.00 24.93 43 SER B CA 1
ATOM 762 C C . SER B 1 17 ? 3.645 43.350 29.964 1.00 25.77 43 SER B C 1
ATOM 763 O O . SER B 1 17 ? 4.504 42.816 29.273 1.00 25.89 43 SER B O 1
ATOM 766 N N . GLU B 1 18 ? 3.843 44.474 30.644 1.00 26.45 44 GLU B N 1
ATOM 767 C CA . GLU B 1 18 ? 5.101 45.199 30.597 1.00 27.99 44 GLU B CA 1
ATOM 768 C C . GLU B 1 18 ? 5.505 45.628 32.009 1.00 27.15 44 GLU B C 1
ATOM 769 O O . GLU B 1 18 ? 4.825 46.455 32.624 1.00 26.61 44 GLU B O 1
ATOM 775 N N . PRO B 1 19 ? 6.595 45.039 32.549 1.00 26.90 45 PRO B N 1
ATOM 776 C CA . PRO B 1 19 ? 7.298 43.887 31.995 1.00 26.95 45 PRO B CA 1
ATOM 777 C C . PRO B 1 19 ? 6.399 42.658 32.054 1.00 25.70 45 PRO B C 1
ATOM 778 O O . PRO B 1 19 ? 5.342 42.682 32.690 1.00 24.35 45 PRO B O 1
ATOM 782 N N . GLN B 1 20 ? 6.816 41.596 31.384 1.00 25.92 46 GLN B N 1
ATOM 783 C CA . GLN B 1 20 ? 6.011 40.409 31.313 1.00 25.60 46 GLN B CA 1
ATOM 784 C C . GLN B 1 20 ? 5.957 39.711 32.671 1.00 24.02 46 GLN B C 1
ATOM 785 O O . GLN B 1 20 ? 6.996 39.525 33.309 1.00 24.65 46 GLN B O 1
ATOM 791 N N . CYS B 1 21 ? 4.753 39.342 33.116 1.00 22.36 47 CYS B N 1
ATOM 792 C CA . CYS B 1 21 ? 4.583 38.587 34.367 1.00 21.44 47 CYS B CA 1
ATOM 793 C C . CYS B 1 21 ? 5.536 37.385 34.416 1.00 22.17 47 CYS B C 1
ATOM 794 O O . CYS B 1 21 ? 6.172 37.111 35.442 1.00 21.98 47 CYS B O 1
ATOM 797 N N . ALA B 1 22 ? 5.618 36.677 33.291 1.00 22.69 48 ALA B N 1
ATOM 798 C CA . ALA B 1 22 ? 6.448 35.491 33.155 1.00 24.21 48 ALA B CA 1
ATOM 799 C C . ALA B 1 22 ? 7.945 35.734 33.391 1.00 24.95 48 ALA B C 1
ATOM 800 O O . ALA B 1 22 ? 8.666 34.785 33.711 1.00 26.70 48 ALA B O 1
ATOM 802 N N . LEU B 1 23 ? 8.430 36.960 33.220 1.00 24.51 49 LEU B N 1
ATOM 803 C CA . LEU B 1 23 ? 9.856 37.218 33.479 1.00 26.06 49 LEU B CA 1
ATOM 804 C C . LEU B 1 23 ? 10.176 37.103 34.972 1.00 24.95 49 LEU B C 1
ATOM 805 O O . LEU B 1 23 ? 11.262 36.692 35.347 1.00 25.74 49 LEU B O 1
ATOM 810 N N . CYS B 1 24 ? 9.205 37.463 35.803 1.00 22.86 50 CYS B N 1
ATOM 811 C CA . CYS B 1 24 ? 9.405 37.593 37.234 1.00 22.81 50 CYS B CA 1
ATOM 812 C C . CYS B 1 24 ? 8.763 36.456 38.046 1.00 22.50 50 CYS B C 1
ATOM 813 O O . CYS B 1 24 ? 9.288 36.105 39.111 1.00 23.16 50 CYS B O 1
ATOM 816 N N . HIS B 1 25 ? 7.656 35.882 37.545 1.00 21.54 51 HIS B N 1
ATOM 817 C CA . HIS B 1 25 ? 6.899 34.837 38.266 1.00 21.22 51 HIS B CA 1
ATOM 818 C C . HIS B 1 25 ? 6.931 33.433 37.647 1.00 22.24 51 HIS B C 1
ATOM 819 O O . HIS B 1 25 ? 7.017 33.259 36.417 1.00 22.70 51 HIS B O 1
ATOM 826 N N . THR B 1 26 ? 6.814 32.436 38.517 1.00 22.76 52 THR B N 1
ATOM 827 C CA . THR B 1 26 ? 6.589 31.052 38.101 1.00 24.15 52 THR B CA 1
ATOM 828 C C . THR B 1 26 ? 5.076 30.755 38.069 1.00 23.52 52 THR B C 1
ATOM 829 O O . THR B 1 26 ? 4.344 31.144 38.970 1.00 22.75 52 THR B O 1
ATOM 833 N N . LEU B 1 27 ? 4.628 30.080 37.018 1.00 24.37 53 LEU B N 1
ATOM 834 C CA . LEU B 1 27 ? 3.252 29.612 36.893 1.00 24.63 53 LEU B CA 1
ATOM 835 C C . LEU B 1 27 ? 3.255 28.450 35.898 1.00 26.79 53 LEU B C 1
ATOM 836 O O . LEU B 1 27 ? 3.484 28.654 34.701 1.00 28.09 53 LEU B O 1
ATOM 841 N N . ALA B 1 28 ? 3.011 27.239 36.392 1.00 28.08 54 ALA B N 1
ATOM 842 C CA . ALA B 1 28 ? 3.153 26.016 35.595 1.00 30.61 54 ALA B CA 1
ATOM 843 C C . ALA B 1 28 ? 2.315 26.013 34.313 1.00 31.18 54 ALA B C 1
ATOM 844 O O . ALA B 1 28 ? 2.765 25.546 33.271 1.00 32.84 54 ALA B O 1
ATOM 846 N N . ASP B 1 29 ? 1.102 26.542 34.375 1.00 30.55 55 ASP B N 1
ATOM 847 C CA . ASP B 1 29 ? 0.208 26.469 33.223 1.00 31.73 55 ASP B CA 1
ATOM 848 C C . ASP B 1 29 ? 0.804 27.189 32.029 1.00 31.13 55 ASP B C 1
ATOM 849 O O . ASP B 1 29 ? 0.655 26.752 30.896 1.00 32.81 55 ASP B O 1
ATOM 854 N N . ALA B 1 30 ? 1.490 28.288 32.298 1.00 29.49 56 ALA B N 1
ATOM 855 C CA . ALA B 1 30 ? 2.082 29.106 31.257 1.00 29.49 56 ALA B CA 1
ATOM 856 C C . ALA B 1 30 ? 3.484 28.641 30.892 1.00 31.17 56 ALA B C 1
ATOM 857 O O . ALA B 1 30 ? 4.097 29.199 30.000 1.00 31.32 56 ALA B O 1
ATOM 859 N N . GLU B 1 31 ? 3.983 27.611 31.566 1.00 33.11 57 GLU B N 1
ATOM 860 C CA . GLU B 1 31 ? 5.380 27.198 31.425 1.00 35.57 57 GLU B CA 1
ATOM 861 C C . GLU B 1 31 ? 6.295 28.367 31.767 1.00 33.73 57 GLU B C 1
ATOM 862 O O . GLU B 1 31 ? 7.344 28.539 31.161 1.00 35.07 57 GLU B O 1
ATOM 868 N N . ALA B 1 32 ? 5.878 29.158 32.750 1.00 31.24 58 ALA B N 1
ATOM 869 C CA . ALA B 1 32 ? 6.611 30.328 33.201 1.00 29.85 58 ALA B CA 1
ATOM 870 C C . ALA B 1 32 ? 7.422 29.959 34.455 1.00 30.25 58 ALA B C 1
ATOM 871 O O . ALA B 1 32 ? 6.892 29.329 35.368 1.00 29.69 58 ALA B O 1
ATOM 873 N N . VAL B 1 33 ? 8.696 30.359 34.482 1.00 31.04 59 VAL B N 1
ATOM 874 C CA . VAL B 1 33 ? 9.605 30.053 35.587 1.00 32.02 59 VAL B CA 1
ATOM 875 C C . VAL B 1 33 ? 10.402 31.271 36.092 1.00 31.72 59 VAL B C 1
ATOM 876 O O . VAL B 1 33 ? 11.591 31.159 36.429 1.00 33.79 59 VAL B O 1
ATOM 880 N N . GLY B 1 34 ? 9.755 32.422 36.175 1.00 30.00 60 GLY B N 1
ATOM 881 C CA . GLY B 1 34 ? 10.394 33.604 36.758 1.00 30.13 60 GLY B CA 1
ATOM 882 C C . GLY B 1 34 ? 10.714 33.422 38.236 1.00 30.71 60 GLY B C 1
ATOM 883 O O . GLY B 1 34 ? 9.932 32.795 38.958 1.00 30.45 60 GLY B O 1
ATOM 884 N N . GLU B 1 35 ? 11.859 33.960 38.677 1.00 31.89 61 GLU B N 1
ATOM 885 C CA . GLU B 1 35 ? 12.323 33.846 40.074 1.00 33.13 61 GLU B CA 1
ATOM 886 C C . GLU B 1 35 ? 12.276 35.152 40.884 1.00 31.49 61 GLU B C 1
ATOM 887 O O . GLU B 1 35 ? 12.356 35.102 42.096 1.00 32.31 61 GLU B O 1
ATOM 893 N N . VAL B 1 36 ? 12.169 36.306 40.231 1.00 30.02 62 VAL B N 1
ATOM 894 C CA . VAL B 1 36 ? 12.208 37.609 40.916 1.00 28.83 62 VAL B CA 1
ATOM 895 C C . VAL B 1 36 ? 11.113 37.741 41.974 1.00 27.02 62 VAL B C 1
ATOM 896 O O . VAL B 1 36 ? 11.373 38.190 43.080 1.00 26.67 62 VAL B O 1
ATOM 900 N N . GLY B 1 37 ? 9.893 37.342 41.620 1.00 25.21 63 GLY B N 1
ATOM 901 C CA . GLY B 1 37 ? 8.763 37.387 42.527 1.00 23.88 63 GLY B CA 1
ATOM 902 C C . GLY B 1 37 ? 8.357 36.012 43.005 1.00 24.44 63 GLY B C 1
ATOM 903 O O . GLY B 1 37 ? 9.011 35.014 42.706 1.00 24.96 63 GLY B O 1
ATOM 904 N N . PRO B 1 38 ? 7.261 35.948 43.772 1.00 24.04 64 PRO B N 1
ATOM 905 C CA . PRO B 1 38 ? 6.880 34.671 44.363 1.00 24.51 64 PRO B CA 1
ATOM 906 C C . PRO B 1 38 ? 6.297 33.708 43.342 1.00 23.69 64 PRO B C 1
ATOM 907 O O . PRO B 1 38 ? 5.768 34.131 42.327 1.00 22.74 64 PRO B O 1
ATOM 911 N N . ASN B 1 39 ? 6.463 32.421 43.612 1.00 24.15 65 ASN B N 1
ATOM 912 C CA . ASN B 1 39 ? 5.839 31.364 42.844 1.00 24.46 65 ASN B CA 1
ATOM 913 C C . ASN B 1 39 ? 4.325 31.459 43.017 1.00 23.45 65 ASN B C 1
ATOM 914 O O . ASN B 1 39 ? 3.818 31.353 44.131 1.00 22.66 65 ASN B O 1
ATOM 919 N N . LEU B 1 40 ? 3.613 31.669 41.912 1.00 23.22 66 LEU B N 1
ATOM 920 C CA . LEU B 1 40 ? 2.168 31.862 41.961 1.00 22.92 66 LEU B CA 1
ATOM 921 C C . LEU B 1 40 ? 1.401 30.562 42.157 1.00 25.05 66 LEU B C 1
ATOM 922 O O . LEU B 1 40 ? 0.238 30.602 42.583 1.00 25.46 66 LEU B O 1
ATOM 927 N N . ASP B 1 41 ? 2.024 29.422 41.830 1.00 26.69 67 ASP B N 1
ATOM 928 C CA . ASP B 1 41 ? 1.436 28.102 42.114 1.00 29.15 67 ASP B CA 1
ATOM 929 C C . ASP B 1 41 ? 1.503 27.786 43.621 1.00 30.06 67 ASP B C 1
ATOM 930 O O . ASP B 1 41 ? 0.709 26.986 44.123 1.00 31.59 67 ASP B O 1
ATOM 935 N N . GLU B 1 42 ? 2.461 28.386 44.328 1.00 29.34 68 GLU B N 1
ATOM 936 C CA . GLU B 1 42 ? 2.507 28.314 45.786 1.00 30.30 68 GLU B CA 1
ATOM 937 C C . GLU B 1 42 ? 1.495 29.284 46.390 1.00 29.43 68 GLU B C 1
ATOM 938 O O . GLU B 1 42 ? 0.692 28.917 47.232 1.00 30.31 68 GLU B O 1
ATOM 944 N N . LEU B 1 43 ? 1.517 30.516 45.914 1.00 28.05 69 LEU B N 1
ATOM 945 C CA . LEU B 1 43 ? 0.674 31.579 46.451 1.00 27.96 69 LEU B CA 1
ATOM 946 C C . LEU B 1 43 ? -0.823 31.328 46.190 1.00 28.56 69 LEU B C 1
ATOM 947 O O . LEU B 1 43 ? -1.664 31.476 47.090 1.00 28.97 69 LEU B O 1
ATOM 952 N N . LYS B 1 44 ? -1.142 30.901 44.971 1.00 28.10 70 LYS B N 1
ATOM 953 C CA . LYS B 1 44 ? -2.526 30.620 44.585 1.00 29.07 70 LYS B CA 1
ATOM 954 C C . LYS B 1 44 ? -3.489 31.749 44.969 1.00 28.39 70 LYS B C 1
ATOM 955 O O . LYS B 1 44 ? -4.440 31.544 45.703 1.00 29.23 70 LYS B O 1
ATOM 961 N N . PRO B 1 45 ? -3.233 32.957 44.454 1.00 26.95 71 PRO B N 1
ATOM 962 C CA . PRO B 1 45 ? -4.020 34.132 44.769 1.00 26.91 71 PRO B CA 1
ATOM 963 C C . PRO B 1 45 ? -5.386 34.100 44.080 1.00 27.75 71 PRO B C 1
ATOM 964 O O . PRO B 1 45 ? -5.500 33.570 42.968 1.00 27.09 71 PRO B O 1
ATOM 968 N N . ASP B 1 46 ? -6.413 34.645 44.730 1.00 28.81 72 ASP B N 1
ATOM 969 C CA . ASP B 1 46 ? -7.693 34.796 44.055 1.00 30.08 72 ASP B CA 1
ATOM 970 C C . ASP B 1 46 ? -7.628 36.000 43.089 1.00 28.65 72 ASP B C 1
ATOM 971 O O . ASP B 1 46 ? -6.589 36.667 42.990 1.00 25.93 72 ASP B O 1
ATOM 976 N N . ALA B 1 47 ? -8.699 36.238 42.339 1.00 29.69 73 ALA B N 1
ATOM 977 C CA . ALA B 1 47 ? -8.669 37.242 41.264 1.00 29.02 73 ALA B CA 1
ATOM 978 C C . ALA B 1 47 ? -8.422 38.651 41.805 1.00 28.95 73 ALA B C 1
ATOM 979 O O . ALA B 1 47 ? -7.597 39.388 41.264 1.00 28.12 73 ALA B O 1
ATOM 981 N N . GLU B 1 48 ? -9.118 39.010 42.878 1.00 30.76 74 GLU B N 1
ATOM 982 C CA . GLU B 1 48 ? -8.955 40.318 43.505 1.00 31.59 74 GLU B CA 1
ATOM 983 C C . GLU B 1 48 ? -7.517 40.554 43.941 1.00 28.98 74 GLU B C 1
ATOM 984 O O . GLU B 1 48 ? -7.015 41.658 43.834 1.00 28.74 74 GLU B O 1
ATOM 990 N N . ARG B 1 49 ? -6.862 39.521 44.449 1.00 27.79 75 ARG B N 1
ATOM 991 C CA . ARG B 1 49 ? -5.501 39.674 44.923 1.00 26.16 75 ARG B CA 1
ATOM 992 C C . ARG B 1 49 ? -4.571 39.947 43.744 1.00 23.95 75 ARG B C 1
ATOM 993 O O . ARG B 1 49 ? -3.655 40.768 43.860 1.00 23.68 75 ARG B O 1
ATOM 1001 N N . VAL B 1 50 ? -4.806 39.275 42.615 1.00 22.61 76 VAL B N 1
ATOM 1002 C CA . VAL B 1 50 ? -3.991 39.513 41.424 1.00 21.15 76 VAL B CA 1
ATOM 1003 C C . VAL B 1 50 ? -4.316 40.907 40.868 1.00 21.30 76 VAL B C 1
ATOM 1004 O O . VAL B 1 50 ? -3.417 41.722 40.656 1.00 20.58 76 VAL B O 1
ATOM 1008 N N . ASN B 1 51 ? -5.602 41.202 40.703 1.00 22.57 77 ASN B N 1
ATOM 1009 C CA . ASN B 1 51 ? -6.013 42.497 40.177 1.00 23.13 77 ASN B CA 1
ATOM 1010 C C . ASN B 1 51 ? -5.352 43.636 40.936 1.00 23.25 77 ASN B C 1
ATOM 1011 O O . ASN B 1 51 ? -4.739 44.506 40.320 1.00 23.51 77 ASN B O 1
ATOM 1016 N N . THR B 1 52 ? -5.449 43.605 42.260 1.00 23.28 78 THR B N 1
ATOM 1017 C CA . THR B 1 52 ? -4.882 44.651 43.104 1.00 24.62 78 THR B CA 1
ATOM 1018 C C . THR B 1 52 ? -3.348 44.779 42.970 1.00 23.16 78 THR B C 1
ATOM 1019 O O . THR B 1 52 ? -2.815 45.881 42.974 1.00 24.28 78 THR B O 1
ATOM 1023 N N . ALA B 1 53 ? -2.647 43.659 42.853 1.00 21.63 79 ALA B N 1
ATOM 1024 C CA . ALA B 1 53 ? -1.193 43.694 42.697 1.00 20.73 79 ALA B CA 1
ATOM 1025 C C . ALA B 1 53 ? -0.838 44.352 41.377 1.00 20.39 79 ALA B C 1
ATOM 1026 O O . ALA B 1 53 ? 0.045 45.193 41.319 1.00 20.63 79 ALA B O 1
ATOM 1028 N N . VAL B 1 54 ? -1.542 43.962 40.316 1.00 20.48 80 VAL B N 1
ATOM 1029 C CA . VAL B 1 54 ? -1.255 44.458 38.959 1.00 19.72 80 VAL B CA 1
ATOM 1030 C C . VAL B 1 54 ? -1.592 45.942 38.851 1.00 21.54 80 VAL B C 1
ATOM 1031 O O . VAL B 1 54 ? -0.806 46.743 38.341 1.00 22.06 80 VAL B O 1
ATOM 1035 N N . THR B 1 55 ? -2.741 46.329 39.379 1.00 23.10 81 THR B N 1
ATOM 1036 C CA . THR B 1 55 ? -3.175 47.715 39.258 1.00 24.85 81 THR B CA 1
ATOM 1037 C C . THR B 1 55 ? -2.290 48.696 40.032 1.00 26.64 81 THR B C 1
ATOM 1038 O O . THR B 1 55 ? -1.927 49.745 39.501 1.00 28.22 81 THR B O 1
ATOM 1042 N N . ASN B 1 56 ? -1.927 48.345 41.268 1.00 27.03 82 ASN B N 1
ATOM 1043 C CA . ASN B 1 56 ? -1.241 49.275 42.175 1.00 28.48 82 ASN B CA 1
ATOM 1044 C C . ASN B 1 56 ? 0.255 49.038 42.310 1.00 27.06 82 ASN B C 1
ATOM 1045 O O . ASN B 1 56 ? 0.972 49.909 42.781 1.00 27.93 82 ASN B O 1
ATOM 1050 N N . GLY B 1 57 ? 0.724 47.863 41.897 1.00 24.98 83 GLY B N 1
ATOM 1051 C CA . GLY B 1 57 ? 2.066 47.413 42.258 1.00 24.26 83 GLY B CA 1
ATOM 1052 C C . GLY B 1 57 ? 2.119 47.109 43.756 1.00 24.97 83 GLY B C 1
ATOM 1053 O O . GLY B 1 57 ? 1.193 47.433 44.518 1.00 25.49 83 GLY B O 1
ATOM 1054 N N . ILE B 1 58 ? 3.207 46.490 44.182 1.00 24.25 84 ILE B N 1
ATOM 1055 C CA . ILE B 1 58 ? 3.340 46.067 45.563 1.00 25.08 84 ILE B CA 1
ATOM 1056 C C . ILE B 1 58 ? 4.815 45.775 45.783 1.00 25.00 84 ILE B C 1
ATOM 1057 O O . ILE B 1 58 ? 5.419 45.011 45.029 1.00 23.77 84 ILE B O 1
ATOM 1062 N N . GLY B 1 59 ? 5.398 46.397 46.797 1.00 26.57 85 GLY B N 1
ATOM 1063 C CA . GLY B 1 59 ? 6.816 46.238 47.049 1.00 27.53 85 GLY B CA 1
ATOM 1064 C C . GLY B 1 59 ? 7.577 46.596 45.787 1.00 27.36 85 GLY B C 1
ATOM 1065 O O . GLY B 1 59 ? 7.275 47.605 45.150 1.00 28.05 85 GLY B O 1
ATOM 1066 N N . PRO B 1 60 ? 8.551 45.758 45.400 1.00 27.07 86 PRO B N 1
ATOM 1067 C CA . PRO B 1 60 ? 9.349 46.051 44.205 1.00 27.06 86 PRO B CA 1
ATOM 1068 C C . PRO B 1 60 ? 8.638 45.753 42.885 1.00 25.32 86 PRO B C 1
ATOM 1069 O O . PRO B 1 60 ? 9.179 46.051 41.821 1.00 25.54 86 PRO B O 1
ATOM 1073 N N . MET B 1 61 ? 7.444 45.168 42.952 1.00 23.93 87 MET B N 1
ATOM 1074 C CA . MET B 1 61 ? 6.654 44.905 41.757 1.00 22.73 87 MET B CA 1
ATOM 1075 C C . MET B 1 61 ? 6.062 46.208 41.236 1.00 23.56 87 MET B C 1
ATOM 1076 O O . MET B 1 61 ? 5.274 46.867 41.936 1.00 23.84 87 MET B O 1
ATOM 1081 N N . PRO B 1 62 ? 6.409 46.575 39.995 1.00 23.91 88 PRO B N 1
ATOM 1082 C CA . PRO B 1 62 ? 5.938 47.861 39.480 1.00 25.09 88 PRO B CA 1
ATOM 1083 C C . PRO B 1 62 ? 4.445 47.822 39.185 1.00 24.48 88 PRO B C 1
ATOM 1084 O O . PRO B 1 62 ? 3.896 46.762 38.915 1.00 22.80 88 PRO B O 1
ATOM 1088 N N . ALA B 1 63 ? 3.795 48.970 39.289 1.00 26.21 89 ALA B N 1
ATOM 1089 C CA . ALA B 1 63 ? 2.402 49.087 38.920 1.00 26.82 89 ALA B CA 1
ATOM 1090 C C . ALA B 1 63 ? 2.308 48.993 37.410 1.00 27.01 89 ALA B C 1
ATOM 1091 O O . ALA B 1 63 ? 3.280 49.269 36.703 1.00 26.89 89 ALA B O 1
ATOM 1093 N N . ASN B 1 64 ? 1.137 48.590 36.931 1.00 27.17 90 ASN B N 1
ATOM 1094 C CA . ASN B 1 64 ? 0.891 48.464 35.509 1.00 28.02 90 ASN B CA 1
ATOM 1095 C C . ASN B 1 64 ? 0.701 49.810 34.837 1.00 30.77 90 ASN B C 1
ATOM 1096 O O . ASN B 1 64 ? 0.018 50.686 35.376 1.00 32.54 90 ASN B O 1
ATOM 1101 N N . GLU B 1 65 ? 1.255 49.957 33.636 1.00 31.97 91 GLU B N 1
ATOM 1102 C CA . GLU B 1 65 ? 0.943 51.111 32.789 1.00 34.87 91 GLU B CA 1
ATOM 1103 C C . GLU B 1 65 ? 0.183 50.760 31.502 1.00 34.88 91 GLU B C 1
ATOM 1104 O O . GLU B 1 65 ? -0.707 51.512 31.075 1.00 36.82 91 GLU B O 1
ATOM 1110 N N . ILE B 1 66 ? 0.528 49.628 30.891 1.00 33.20 92 ILE B N 1
ATOM 1111 C CA . ILE B 1 66 ? 0.127 49.326 29.514 1.00 33.65 92 ILE B CA 1
ATOM 1112 C C . ILE B 1 66 ? -1.267 48.701 29.404 1.00 32.88 92 ILE B C 1
ATOM 1113 O O . ILE B 1 66 ? -1.990 48.971 28.456 1.00 34.35 92 ILE B O 1
ATOM 1118 N N . LEU B 1 67 ? -1.638 47.895 30.389 1.00 30.75 93 LEU B N 1
ATOM 1119 C CA . LEU B 1 67 ? -2.885 47.149 30.366 1.00 30.29 93 LEU B CA 1
ATOM 1120 C C . LEU B 1 67 ? -4.075 48.019 30.744 1.00 31.49 93 LEU B C 1
ATOM 1121 O O . LEU B 1 67 ? -3.993 48.821 31.671 1.00 31.24 93 LEU B O 1
ATOM 1126 N N . THR B 1 68 ? -5.177 47.831 30.015 1.00 32.01 94 THR B N 1
ATOM 1127 C CA . THR B 1 68 ? -6.461 48.423 30.352 1.00 33.54 94 THR B CA 1
ATOM 1128 C C . THR B 1 68 ? -7.052 47.677 31.542 1.00 32.66 94 THR B C 1
ATOM 1129 O O . THR B 1 68 ? -6.551 46.631 31.916 1.00 30.30 94 THR B O 1
ATOM 1133 N N . ASP B 1 69 ? -8.131 48.214 32.102 1.00 34.57 95 ASP B N 1
ATOM 1134 C CA . ASP B 1 69 ? -8.816 47.608 33.238 1.00 34.89 95 ASP B CA 1
ATOM 1135 C C . ASP B 1 69 ? -9.312 46.204 32.903 1.00 34.17 95 ASP B C 1
ATOM 1136 O O . ASP B 1 69 ? -9.132 45.283 33.704 1.00 32.91 95 ASP B O 1
ATOM 1141 N N . GLU B 1 70 ? -9.924 46.053 31.727 1.00 35.16 96 GLU B N 1
ATOM 1142 C CA . GLU B 1 70 ? -10.426 44.767 31.255 1.00 35.48 96 GLU B CA 1
ATOM 1143 C C . GLU B 1 70 ? -9.312 43.743 31.001 1.00 32.69 96 GLU B C 1
ATOM 1144 O O . GLU B 1 70 ? -9.483 42.560 31.260 1.00 32.02 96 GLU B O 1
ATOM 1150 N N . GLU B 1 71 ? -8.170 44.193 30.510 1.00 31.39 97 GLU B N 1
ATOM 1151 C CA . GLU B 1 71 ? -7.018 43.312 30.374 1.00 29.67 97 GLU B CA 1
ATOM 1152 C C . GLU B 1 71 ? -6.521 42.806 31.736 1.00 27.85 97 GLU B C 1
ATOM 1153 O O . GLU B 1 71 ? -6.175 41.631 31.878 1.00 26.66 97 GLU B O 1
ATOM 1159 N N . ILE B 1 72 ? -6.507 43.686 32.734 1.00 27.66 98 ILE B N 1
ATOM 1160 C CA . ILE B 1 72 ? -6.039 43.316 34.066 1.00 25.90 98 ILE B CA 1
ATOM 1161 C C . ILE B 1 72 ? -7.002 42.311 34.660 1.00 26.10 98 ILE B C 1
ATOM 1162 O O . ILE B 1 72 ? -6.575 41.380 35.314 1.00 24.02 98 ILE B O 1
ATOM 1167 N N . GLU B 1 73 ? -8.305 42.480 34.414 1.00 28.51 99 GLU B N 1
ATOM 1168 C CA . GLU B 1 73 ? -9.279 41.467 34.823 1.00 29.78 99 GLU B CA 1
ATOM 1169 C C . GLU B 1 73 ? -8.989 40.129 34.145 1.00 28.92 99 GLU B C 1
ATOM 1170 O O . GLU B 1 73 ? -9.133 39.072 34.769 1.00 29.18 99 GLU B O 1
ATOM 1176 N N . ALA B 1 74 ? -8.604 40.160 32.870 1.00 28.15 100 ALA B N 1
ATOM 1177 C CA . ALA B 1 74 ? -8.367 38.911 32.138 1.00 27.99 100 ALA B CA 1
ATOM 1178 C C . ALA B 1 74 ? -7.214 38.124 32.768 1.00 25.88 100 ALA B C 1
ATOM 1179 O O . ALA B 1 74 ? -7.337 36.926 33.022 1.00 26.23 100 ALA B O 1
ATOM 1181 N N . VAL B 1 75 ? -6.112 38.804 33.052 1.00 24.21 101 VAL B N 1
ATOM 1182 C CA . VAL B 1 75 ? -4.947 38.145 33.650 1.00 22.82 101 VAL B CA 1
ATOM 1183 C C . VAL B 1 75 ? -5.216 37.740 35.114 1.00 22.38 101 VAL B C 1
ATOM 1184 O O . VAL B 1 75 ? -4.700 36.734 35.582 1.00 22.30 101 VAL B O 1
ATOM 1188 N N . ALA B 1 76 ? -6.059 38.489 35.814 1.00 22.83 102 ALA B N 1
ATOM 1189 C CA . ALA B 1 76 ? -6.458 38.120 37.180 1.00 23.13 102 ALA B CA 1
ATOM 1190 C C . ALA B 1 76 ? -7.294 36.838 37.165 1.00 24.62 102 ALA B C 1
ATOM 1191 O O . ALA B 1 76 ? -7.092 35.938 37.977 1.00 24.28 102 ALA B O 1
ATOM 1193 N N . LEU B 1 77 ? -8.238 36.768 36.241 1.00 26.43 103 LEU B N 1
ATOM 1194 C CA . LEU B 1 77 ? -9.026 35.557 36.038 1.00 28.75 103 LEU B CA 1
ATOM 1195 C C . LEU B 1 77 ? -8.150 34.351 35.672 1.00 28.53 103 LEU B C 1
ATOM 1196 O O . LEU B 1 77 ? -8.303 33.269 36.233 1.00 29.83 103 LEU B O 1
ATOM 1201 N N . TYR B 1 78 ? -7.242 34.535 34.723 1.00 27.98 104 TYR B N 1
ATOM 1202 C CA . TYR B 1 78 ? -6.373 33.439 34.285 1.00 27.93 104 TYR B CA 1
ATOM 1203 C C . TYR B 1 78 ? -5.506 32.929 35.432 1.00 27.14 104 TYR B C 1
ATOM 1204 O O . TYR B 1 78 ? -5.464 31.734 35.696 1.00 28.33 104 TYR B O 1
ATOM 1213 N N . VAL B 1 79 ? -4.810 33.825 36.117 1.00 25.87 105 VAL B N 1
ATOM 1214 C CA . VAL B 1 79 ? -3.873 33.383 37.149 1.00 25.07 105 VAL B CA 1
ATOM 1215 C C . VAL B 1 79 ? -4.603 32.665 38.281 1.00 26.21 105 VAL B C 1
ATOM 1216 O O . VAL B 1 79 ? -4.201 31.576 38.683 1.00 27.09 105 VAL B O 1
ATOM 1220 N N . SER B 1 80 ? -5.678 33.263 38.777 1.00 26.72 106 SER B N 1
ATOM 1221 C CA . SER B 1 80 ? -6.448 32.671 39.864 1.00 28.29 106 SER B CA 1
ATOM 1222 C C . SER B 1 80 ? -7.075 31.339 39.478 1.00 29.83 106 SER B C 1
ATOM 1223 O O . SER B 1 80 ? -7.250 30.463 40.317 1.00 31.11 106 SER B O 1
ATOM 1226 N N . THR B 1 81 ? -7.407 31.176 38.207 1.00 30.24 107 THR B N 1
ATOM 1227 C CA . THR B 1 81 ? -8.008 29.933 37.755 1.00 32.25 107 THR B CA 1
ATOM 1228 C C . THR B 1 81 ? -7.030 28.760 37.712 1.00 32.52 107 THR B C 1
ATOM 1229 O O . THR B 1 81 ? -7.387 27.652 38.124 1.00 34.39 107 THR B O 1
ATOM 1233 N N . VAL B 1 82 ? -5.812 28.994 37.224 1.00 31.03 108 VAL B N 1
ATOM 1234 C CA . VAL B 1 82 ? -4.889 27.896 36.905 1.00 32.12 108 VAL B CA 1
ATOM 1235 C C . VAL B 1 82 ? -3.704 27.706 37.856 1.00 31.87 108 VAL B C 1
ATOM 1236 O O . VAL B 1 82 ? -2.988 26.712 37.743 1.00 32.06 108 VAL B O 1
ATOM 1240 N N . ALA B 1 83 ? -3.487 28.658 38.759 1.00 31.62 109 ALA B N 1
ATOM 1241 C CA . ALA B 1 83 ? -2.393 28.586 39.728 1.00 31.99 109 ALA B CA 1
ATOM 1242 C C . ALA B 1 83 ? -2.507 27.292 40.515 1.00 35.52 109 ALA B C 1
ATOM 1243 O O . ALA B 1 83 ? -3.561 27.005 41.095 1.00 36.91 109 ALA B O 1
ATOM 1245 N N . GLY B 1 84 ? -1.437 26.501 40.504 1.00 37.87 110 GLY B N 1
ATOM 1246 C CA . GLY B 1 84 ? -1.422 25.193 41.149 1.00 41.74 110 GLY B CA 1
ATOM 1247 C C . GLY B 1 84 ? -1.691 24.005 40.226 1.00 45.55 110 GLY B C 1
ATOM 1248 O O . GLY B 1 84 ? -1.930 22.894 40.714 1.00 48.15 110 GLY B O 1
ATOM 1249 N N . LYS B 1 85 ? -1.654 24.223 38.906 1.00 46.81 111 LYS B N 1
ATOM 1250 C CA . LYS B 1 85 ? -1.882 23.147 37.911 1.00 50.72 111 LYS B CA 1
ATOM 1251 C C . LYS B 1 85 ? -1.189 23.419 36.561 1.00 51.39 111 LYS B C 1
ATOM 1252 O O . LYS B 1 85 ? -1.080 24.563 36.126 1.00 49.47 111 LYS B O 1
ATOM 1258 N N . ALA B 1 86 ? -0.747 22.358 35.892 1.00 55.54 112 ALA B N 1
ATOM 1259 C CA . ALA B 1 86 ? -0.216 22.460 34.531 1.00 57.16 112 ALA B CA 1
ATOM 1260 C C . ALA B 1 86 ? -1.383 22.501 33.537 1.00 59.33 112 ALA B C 1
ATOM 1261 O O . ALA B 1 86 ? -2.528 22.219 33.910 1.00 60.48 112 ALA B O 1
ATOM 1263 N N . LYS B 1 87 ? -1.100 22.856 32.280 1.00 60.81 113 LYS B N 1
ATOM 1264 C CA . LYS B 1 87 ? -2.158 22.999 31.259 1.00 62.75 113 LYS B CA 1
ATOM 1265 C C . LYS B 1 87 ? -2.841 21.655 30.973 1.00 66.81 113 LYS B C 1
ATOM 1266 O O . LYS B 1 87 ? -2.261 20.595 31.211 1.00 69.12 113 LYS B O 1
ATOM 1272 N N . ASN B 1 88 ? -4.083 21.711 30.493 1.00 68.36 114 ASN B N 1
ATOM 1273 C CA . ASN B 1 88 ? -4.865 20.502 30.208 1.00 72.38 114 ASN B CA 1
ATOM 1274 C C . ASN B 1 88 ? -4.502 19.900 28.852 1.00 75.39 114 ASN B C 1
ATOM 1275 O O . ASN B 1 88 ? -4.647 20.548 27.815 1.00 75.14 114 ASN B O 1
ATOM 1277 N N . MET C 1 1 ? 19.556 38.975 15.364 1.00 74.15 27 MET C N 1
ATOM 1278 C CA . MET C 1 1 ? 20.107 40.101 16.177 1.00 71.89 27 MET C CA 1
ATOM 1279 C C . MET C 1 1 ? 19.863 39.817 17.655 1.00 73.29 27 MET C C 1
ATOM 1280 O O . MET C 1 1 ? 18.734 39.522 18.056 1.00 73.39 27 MET C O 1
ATOM 1285 N N . GLU C 1 2 ? 20.917 39.904 18.463 1.00 74.69 28 GLU C N 1
ATOM 1286 C CA . GLU C 1 2 ? 20.797 39.632 19.892 1.00 76.56 28 GLU C CA 1
ATOM 1287 C C . GLU C 1 2 ? 19.866 40.668 20.528 1.00 72.72 28 GLU C C 1
ATOM 1288 O O . GLU C 1 2 ? 19.777 41.809 20.066 1.00 68.88 28 GLU C O 1
ATOM 1294 N N . GLU C 1 3 ? 19.170 40.251 21.581 1.00 74.08 29 GLU C N 1
ATOM 1295 C CA . GLU C 1 3 ? 18.143 41.064 22.238 1.00 71.58 29 GLU C CA 1
ATOM 1296 C C . GLU C 1 3 ? 18.675 42.390 22.799 1.00 68.63 29 GLU C C 1
ATOM 1297 O O . GLU C 1 3 ? 17.951 43.391 22.808 1.00 65.55 29 GLU C O 1
ATOM 1303 N N . ASP C 1 4 ? 19.929 42.402 23.249 1.00 69.50 30 ASP C N 1
ATOM 1304 C CA . ASP C 1 4 ? 20.532 43.620 23.797 1.00 67.35 30 ASP C CA 1
ATOM 1305 C C . ASP C 1 4 ? 20.862 44.662 22.714 1.00 62.60 30 ASP C C 1
ATOM 1306 O O . ASP C 1 4 ? 20.740 45.857 22.956 1.00 59.89 30 ASP C O 1
ATOM 1311 N N . LYS C 1 5 ? 21.284 44.213 21.535 1.00 61.40 31 LYS C N 1
ATOM 1312 C CA . LYS C 1 5 ? 21.541 45.125 20.418 1.00 57.55 31 LYS C CA 1
ATOM 1313 C C . LYS C 1 5 ? 20.220 45.711 19.870 1.00 53.06 31 LYS C C 1
ATOM 1314 O O . LYS C 1 5 ? 20.142 46.892 19.551 1.00 49.65 31 LYS C O 1
ATOM 1320 N N . LEU C 1 6 ? 19.184 44.881 19.784 1.00 52.64 32 LEU C N 1
ATOM 1321 C CA . LEU C 1 6 ? 17.835 45.348 19.411 1.00 49.41 32 LEU C CA 1
ATOM 1322 C C . LEU C 1 6 ? 17.293 46.369 20.407 1.00 47.06 32 LEU C C 1
ATOM 1323 O O . LEU C 1 6 ? 16.641 47.345 20.024 1.00 44.05 32 LEU C O 1
ATOM 1328 N N . ALA C 1 7 ? 17.531 46.101 21.691 1.00 48.10 33 ALA C N 1
ATOM 1329 C CA . ALA C 1 7 ? 17.118 47.000 22.754 1.00 46.68 33 ALA C CA 1
ATOM 1330 C C . ALA C 1 7 ? 17.881 48.296 22.627 1.00 43.61 33 ALA C C 1
ATOM 1331 O O . ALA C 1 7 ? 17.303 49.357 22.843 1.00 41.94 33 ALA C O 1
ATOM 1333 N N . LEU C 1 8 ? 19.169 48.206 22.264 1.00 43.00 34 LEU C N 1
ATOM 1334 C CA . LEU C 1 8 ? 20.011 49.391 22.050 1.00 40.69 34 LEU C CA 1
ATOM 1335 C C . LEU C 1 8 ? 19.464 50.219 20.893 1.00 37.03 34 LEU C C 1
ATOM 1336 O O . LEU C 1 8 ? 19.224 51.409 21.061 1.00 35.87 34 LEU C O 1
ATOM 1341 N N . GLY C 1 9 ? 19.254 49.574 19.741 1.00 35.88 35 GLY C N 1
ATOM 1342 C CA . GLY C 1 9 ? 18.715 50.214 18.536 1.00 32.76 35 GLY C CA 1
ATOM 1343 C C . GLY C 1 9 ? 17.375 50.892 18.741 1.00 31.21 35 GLY C C 1
ATOM 1344 O O . GLY C 1 9 ? 17.158 52.000 18.233 1.00 29.18 35 GLY C O 1
ATOM 1345 N N . ARG C 1 10 ? 16.483 50.235 19.490 1.00 32.31 36 ARG C N 1
ATOM 1346 C CA . ARG C 1 10 ? 15.180 50.817 19.859 1.00 31.83 36 ARG C CA 1
ATOM 1347 C C . ARG C 1 10 ? 15.342 52.093 20.673 1.00 30.98 36 ARG C C 1
ATOM 1348 O O . ARG C 1 10 ? 14.647 53.077 20.438 1.00 29.40 36 ARG C O 1
ATOM 1356 N N . GLU C 1 11 ? 16.253 52.064 21.636 1.00 32.21 37 GLU C N 1
ATOM 1357 C CA . GLU C 1 11 ? 16.469 53.206 22.529 1.00 32.47 37 GLU C CA 1
ATOM 1358 C C . GLU C 1 11 ? 17.019 54.414 21.784 1.00 29.98 37 GLU C C 1
ATOM 1359 O O . GLU C 1 11 ? 16.690 55.556 22.113 1.00 29.15 37 GLU C O 1
ATOM 1365 N N . ILE C 1 12 ? 17.862 54.148 20.788 1.00 28.81 38 ILE C N 1
ATOM 1366 C CA . ILE C 1 12 ? 18.468 55.193 19.997 1.00 27.37 38 ILE C CA 1
ATOM 1367 C C . ILE C 1 12 ? 17.424 55.782 19.064 1.00 25.39 38 ILE C C 1
ATOM 1368 O O . ILE C 1 12 ? 17.310 56.989 18.942 1.00 24.73 38 ILE C O 1
ATOM 1373 N N . PHE C 1 13 ? 16.670 54.910 18.408 1.00 25.32 39 PHE C N 1
ATOM 1374 C CA . PHE C 1 13 ? 15.647 55.318 17.455 1.00 23.81 39 PHE C CA 1
ATOM 1375 C C . PHE C 1 13 ? 14.543 56.095 18.149 1.00 24.70 39 PHE C C 1
ATOM 1376 O O . PHE C 1 13 ? 14.001 57.031 17.565 1.00 24.21 39 PHE C O 1
ATOM 1384 N N . LEU C 1 14 ? 14.211 55.714 19.385 1.00 26.41 40 LEU C N 1
ATOM 1385 C CA . LEU C 1 14 ? 13.073 56.308 20.107 1.00 27.82 40 LEU C CA 1
ATOM 1386 C C . LEU C 1 14 ? 13.422 57.511 21.006 1.00 28.96 40 LEU C C 1
ATOM 1387 O O . LEU C 1 14 ? 12.586 58.409 21.181 1.00 29.29 40 LEU C O 1
ATOM 1392 N N . GLU C 1 15 ? 14.622 57.534 21.591 1.00 30.15 41 GLU C N 1
ATOM 1393 C CA . GLU C 1 15 ? 14.913 58.499 22.671 1.00 32.47 41 GLU C CA 1
ATOM 1394 C C . GLU C 1 15 ? 16.263 59.215 22.563 1.00 31.73 41 GLU C C 1
ATOM 1395 O O . GLU C 1 15 ? 16.326 60.439 22.706 1.00 32.29 41 GLU C O 1
ATOM 1401 N N . ARG C 1 16 ? 17.337 58.473 22.322 1.00 31.17 42 ARG C N 1
ATOM 1402 C CA . ARG C 1 16 ? 18.686 59.069 22.332 1.00 31.72 42 ARG C CA 1
ATOM 1403 C C . ARG C 1 16 ? 18.923 60.028 21.164 1.00 29.69 42 ARG C C 1
ATOM 1404 O O . ARG C 1 16 ? 19.582 61.047 21.327 1.00 29.86 42 ARG C O 1
ATOM 1412 N N . SER C 1 17 ? 18.390 59.694 19.993 1.00 27.84 43 SER C N 1
ATOM 1413 C CA . SER C 1 17 ? 18.563 60.524 18.800 1.00 26.76 43 SER C CA 1
ATOM 1414 C C . SER C 1 17 ? 17.942 61.915 18.984 1.00 27.57 43 SER C C 1
ATOM 1415 O O . SER C 1 17 ? 16.980 62.084 19.729 1.00 28.78 43 SER C O 1
ATOM 1418 N N . GLU C 1 18 ? 18.507 62.902 18.302 1.00 28.00 44 GLU C N 1
ATOM 1419 C CA . GLU C 1 18 ? 18.115 64.299 18.478 1.00 29.18 44 GLU C CA 1
ATOM 1420 C C . GLU C 1 18 ? 18.086 64.994 17.111 1.00 28.06 44 GLU C C 1
ATOM 1421 O O . GLU C 1 18 ? 19.136 65.222 16.507 1.00 27.95 44 GLU C O 1
ATOM 1427 N N . PRO C 1 19 ? 16.879 65.270 16.592 1.00 27.22 45 PRO C N 1
ATOM 1428 C CA . PRO C 1 19 ? 15.613 64.833 17.174 1.00 27.16 45 PRO C CA 1
ATOM 1429 C C . PRO C 1 19 ? 15.468 63.315 17.128 1.00 26.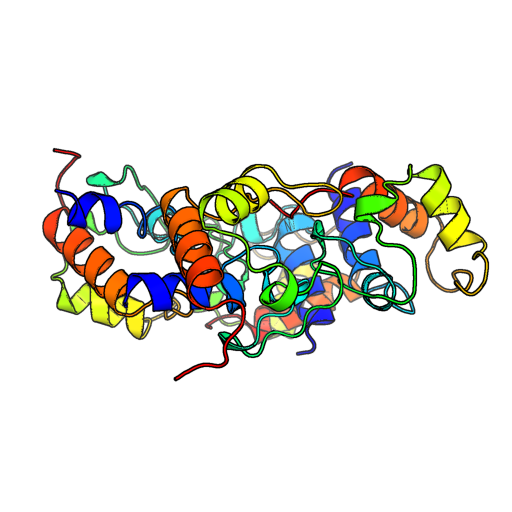09 45 PRO C C 1
ATOM 1430 O O . PRO C 1 19 ? 16.212 62.628 16.412 1.00 25.33 45 PRO C O 1
ATOM 1434 N N . GLN C 1 20 ? 14.496 62.806 17.871 1.00 26.31 46 GLN C N 1
ATOM 1435 C CA . GLN C 1 20 ? 14.172 61.390 17.848 1.00 25.71 46 GLN C CA 1
ATOM 1436 C C . GLN C 1 20 ? 13.693 60.921 16.452 1.00 23.73 46 GLN C C 1
ATOM 1437 O O . GLN C 1 20 ? 12.788 61.514 15.872 1.00 23.95 46 GLN C O 1
ATOM 1443 N N . CYS C 1 21 ? 14.310 59.870 15.920 1.00 21.97 47 CYS C N 1
ATOM 1444 C CA . CYS C 1 21 ? 13.893 59.290 14.653 1.00 20.98 47 CYS C CA 1
ATOM 1445 C C . CYS C 1 21 ? 12.367 59.059 14.606 1.00 21.35 47 CYS C C 1
ATOM 1446 O O . CYS C 1 21 ? 11.723 59.298 13.580 1.00 21.13 47 CYS C O 1
ATOM 1449 N N . ALA C 1 22 ? 11.806 58.601 15.719 1.00 21.73 48 ALA C N 1
ATOM 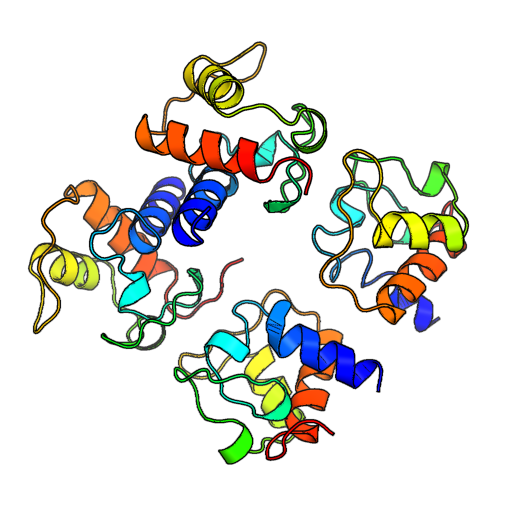1450 C CA . ALA C 1 22 ? 10.380 58.306 15.824 1.00 22.89 48 ALA C CA 1
ATOM 1451 C C . ALA C 1 22 ? 9.488 59.543 15.732 1.00 23.85 48 ALA C C 1
ATOM 1452 O O . ALA C 1 22 ? 8.259 59.426 15.536 1.00 24.86 48 ALA C O 1
ATOM 1454 N N . LEU C 1 23 ? 10.085 60.725 15.891 1.00 23.51 49 LEU C N 1
ATOM 1455 C CA . LEU C 1 23 ? 9.333 61.972 15.762 1.00 24.83 49 LEU C CA 1
ATOM 1456 C C . LEU C 1 23 ? 8.871 62.199 14.323 1.00 23.80 49 LEU C C 1
ATOM 1457 O O . LEU C 1 23 ? 7.795 62.750 14.078 1.00 24.84 49 LEU C O 1
ATOM 1462 N N . CYS C 1 24 ? 9.702 61.739 13.391 1.00 22.05 50 CYS C N 1
ATOM 1463 C CA . CYS C 1 24 ? 9.531 61.970 11.960 1.00 21.62 50 CYS C CA 1
ATOM 1464 C C . CYS C 1 24 ? 9.204 60.699 11.175 1.00 20.84 50 CYS C C 1
ATOM 1465 O O . CYS C 1 24 ? 8.564 60.788 10.134 1.00 21.88 50 CYS C O 1
ATOM 1468 N N . HIS C 1 25 ? 9.640 59.532 11.660 1.00 19.93 51 HIS C N 1
ATOM 1469 C CA . HIS C 1 25 ? 9.526 58.278 10.912 1.00 19.61 51 HIS C CA 1
ATOM 1470 C C . HIS C 1 25 ? 8.603 57.230 11.522 1.00 20.47 51 HIS C C 1
ATOM 1471 O O . HIS C 1 25 ? 8.469 57.132 12.747 1.00 20.78 51 HIS C O 1
ATOM 1478 N N . THR C 1 26 ? 8.003 56.420 10.647 1.00 21.03 52 THR C N 1
ATOM 1479 C CA . THR C 1 26 ? 7.278 55.222 11.055 1.00 22.37 52 THR C CA 1
ATOM 1480 C C . THR C 1 26 ? 8.170 53.978 10.986 1.00 22.17 52 THR C C 1
ATOM 1481 O O . THR C 1 26 ? 8.908 53.773 10.028 1.00 21.57 52 THR C O 1
ATOM 1485 N N . LEU C 1 27 ? 8.081 53.162 12.028 1.00 23.32 53 LEU C N 1
ATOM 1486 C CA . LEU C 1 27 ? 8.806 51.895 12.139 1.00 23.83 53 LEU C CA 1
ATOM 1487 C C . LEU C 1 27 ? 8.031 51.046 13.152 1.00 25.76 53 LEU C C 1
ATOM 1488 O O . LEU C 1 27 ? 8.130 51.276 14.365 1.00 25.77 53 LEU C O 1
ATOM 1493 N N . ALA C 1 28 ? 7.237 50.099 12.641 1.00 27.29 54 ALA C N 1
ATOM 1494 C CA . ALA C 1 28 ? 6.314 49.284 13.455 1.00 29.92 54 ALA C CA 1
ATOM 1495 C C . ALA C 1 28 ? 6.950 48.633 14.678 1.00 30.90 54 ALA C C 1
ATOM 1496 O O . ALA C 1 28 ? 6.324 48.518 15.721 1.00 32.50 54 ALA C O 1
ATOM 1498 N N . ASP C 1 29 ? 8.192 48.194 14.540 1.00 30.75 55 ASP C N 1
ATOM 1499 C CA . ASP C 1 29 ? 8.871 47.486 15.618 1.00 32.41 55 ASP C CA 1
ATOM 1500 C C . ASP C 1 29 ? 9.004 48.363 16.863 1.00 31.92 55 ASP C C 1
ATOM 1501 O O . ASP C 1 29 ? 8.795 47.898 17.978 1.00 33.60 55 ASP C O 1
ATOM 1506 N N . ALA C 1 30 ? 9.355 49.625 16.646 1.00 29.80 56 ALA C N 1
ATOM 1507 C CA . ALA C 1 30 ? 9.479 50.625 17.712 1.00 29.95 56 ALA C CA 1
ATOM 1508 C C . ALA C 1 30 ? 8.143 51.311 18.126 1.00 31.15 56 ALA C C 1
ATOM 1509 O O . ALA C 1 30 ? 8.124 52.197 18.989 1.00 31.07 56 ALA C O 1
ATOM 1511 N N . GLU C 1 31 ? 7.039 50.904 17.503 1.00 32.67 57 GLU C N 1
ATOM 1512 C CA . GLU C 1 31 ? 5.761 51.617 17.599 1.00 34.11 57 GLU C CA 1
ATOM 1513 C C . GLU C 1 31 ? 5.909 53.105 17.254 1.00 31.99 57 GLU C C 1
ATOM 1514 O O . GLU C 1 31 ? 5.137 53.936 17.708 1.00 33.11 57 GLU C O 1
ATOM 1520 N N . ALA C 1 32 ? 6.907 53.413 16.430 1.00 29.47 58 ALA C N 1
ATOM 1521 C CA . ALA C 1 32 ? 7.118 54.755 15.902 1.00 27.52 58 ALA C CA 1
ATOM 1522 C C . ALA C 1 32 ? 6.100 55.010 14.779 1.00 27.61 58 ALA C C 1
ATOM 1523 O O . ALA C 1 32 ? 5.897 54.160 13.908 1.00 27.24 58 ALA C O 1
ATOM 1525 N N . VAL C 1 33 ? 5.474 56.185 14.822 1.00 28.10 59 VAL C N 1
ATOM 1526 C CA . VAL C 1 33 ? 4.438 56.583 13.866 1.00 29.02 59 VAL C CA 1
ATOM 1527 C C . VAL C 1 33 ? 4.646 58.025 13.395 1.00 28.81 59 VAL C C 1
ATOM 1528 O O . VAL C 1 33 ? 3.692 58.762 13.180 1.00 30.53 59 VAL C O 1
ATOM 1532 N N . GLY C 1 34 ? 5.907 58.423 13.247 1.00 27.63 60 GLY C N 1
ATOM 1533 C CA . GLY C 1 34 ? 6.242 59.686 12.593 1.00 27.67 60 GLY C CA 1
ATOM 1534 C C . GLY C 1 34 ? 5.705 59.767 11.166 1.00 28.45 60 GLY C C 1
ATOM 1535 O O . GLY C 1 34 ? 5.604 58.750 10.459 1.00 28.47 60 GLY C O 1
ATOM 1536 N N . GLU C 1 35 ? 5.355 60.977 10.745 1.00 29.74 61 GLU C N 1
ATOM 1537 C CA . GLU C 1 35 ? 4.732 61.197 9.442 1.00 31.35 61 GLU C CA 1
ATOM 1538 C C . GLU C 1 35 ? 5.558 62.099 8.512 1.00 30.27 61 GLU C C 1
ATOM 1539 O O . GLU C 1 35 ? 5.518 61.936 7.307 1.00 30.41 61 GLU C O 1
ATOM 1545 N N . VAL C 1 36 ? 6.311 63.033 9.078 1.00 29.62 62 VAL C N 1
ATOM 1546 C CA . VAL C 1 36 ? 7.098 64.007 8.300 1.00 28.95 62 VAL C CA 1
ATOM 1547 C C . VAL C 1 36 ? 8.058 63.345 7.323 1.00 27.00 62 VAL C C 1
ATOM 1548 O O . VAL C 1 36 ? 8.197 63.814 6.197 1.00 28.06 62 VAL C O 1
ATOM 1552 N N . GLY C 1 37 ? 8.718 62.274 7.756 1.00 24.79 63 GLY C N 1
ATOM 1553 C CA . GLY C 1 37 ? 9.642 61.514 6.905 1.00 23.48 63 GLY C CA 1
ATOM 1554 C C . GLY C 1 37 ? 9.042 60.220 6.356 1.00 23.38 63 GLY C C 1
ATOM 1555 O O . GLY C 1 37 ? 7.924 59.839 6.713 1.00 23.82 63 GLY C O 1
ATOM 1556 N N . PRO C 1 38 ? 9.783 59.527 5.482 1.00 22.81 64 PRO C N 1
ATOM 1557 C CA . PRO C 1 38 ? 9.232 58.325 4.890 1.00 23.45 64 PRO C CA 1
ATOM 1558 C C . PRO C 1 38 ? 9.043 57.185 5.889 1.00 22.56 64 PRO C C 1
ATOM 1559 O O . PRO C 1 38 ? 9.776 57.072 6.884 1.00 21.69 64 PRO C O 1
ATOM 1563 N N . ASN C 1 39 ? 8.026 56.375 5.620 1.00 23.10 65 ASN C N 1
ATOM 1564 C CA . ASN C 1 39 ? 7.767 55.167 6.374 1.00 23.36 65 ASN C CA 1
ATOM 1565 C C . ASN C 1 39 ? 8.887 54.156 6.131 1.00 22.87 65 ASN C C 1
ATOM 1566 O O . ASN C 1 39 ? 9.093 53.716 5.006 1.00 23.19 65 ASN C O 1
ATOM 1571 N N . LEU C 1 40 ? 9.609 53.800 7.186 1.00 22.30 66 LEU C N 1
ATOM 1572 C CA . LEU C 1 40 ? 10.792 52.957 7.038 1.00 22.57 66 LEU C CA 1
ATOM 1573 C C . LEU C 1 40 ? 10.446 51.488 6.775 1.00 24.57 66 LEU C C 1
ATOM 1574 O O . LEU C 1 40 ? 11.254 50.754 6.217 1.00 25.30 66 LEU C O 1
ATOM 1579 N N . ASP C 1 41 ? 9.241 51.079 7.164 1.00 26.25 67 ASP C N 1
ATOM 1580 C CA . ASP C 1 41 ? 8.703 49.768 6.807 1.00 29.28 67 ASP C CA 1
ATOM 1581 C C . ASP C 1 41 ? 8.408 49.666 5.302 1.00 30.43 67 ASP C C 1
ATOM 1582 O O . ASP C 1 41 ? 8.329 48.570 4.751 1.00 32.21 67 ASP C O 1
ATOM 1587 N N . GLU C 1 42 ? 8.207 50.808 4.657 1.00 29.81 68 GLU C N 1
ATOM 1588 C CA . GLU C 1 42 ? 8.045 50.850 3.199 1.00 31.31 68 GLU C CA 1
ATOM 1589 C C . GLU C 1 42 ? 9.438 50.882 2.549 1.00 30.78 68 GLU C C 1
ATOM 1590 O O . GLU C 1 42 ? 9.731 50.118 1.636 1.00 31.85 68 GLU C O 1
ATOM 1596 N N . LEU C 1 43 ? 10.303 51.746 3.058 1.00 29.12 69 LEU C N 1
ATOM 1597 C CA . LEU C 1 43 ? 11.608 51.953 2.443 1.00 29.54 69 LEU C CA 1
ATOM 1598 C C . LEU C 1 43 ? 12.477 50.684 2.532 1.00 30.46 69 LEU C C 1
ATOM 1599 O O . LEU C 1 43 ? 13.084 50.270 1.543 1.00 31.61 69 LEU C O 1
ATOM 1604 N N . LYS C 1 44 ? 12.506 50.065 3.712 1.00 29.94 70 LYS C N 1
ATOM 1605 C CA . LYS C 1 44 ? 13.344 48.884 3.976 1.00 31.88 70 LYS C CA 1
ATOM 1606 C C . LYS C 1 44 ? 14.802 49.101 3.554 1.00 31.89 70 LYS C C 1
ATOM 1607 O O . LYS C 1 44 ? 15.352 48.335 2.762 1.00 34.16 70 LYS C O 1
ATOM 1613 N N . PRO C 1 45 ? 15.431 50.142 4.098 1.00 29.67 71 PRO C N 1
ATOM 1614 C CA . PRO C 1 45 ? 16.802 50.460 3.756 1.00 30.03 71 PRO C CA 1
ATOM 1615 C C . PRO C 1 45 ? 17.794 49.463 4.355 1.00 31.37 71 PRO C C 1
ATOM 1616 O O . PRO C 1 45 ? 17.528 48.895 5.417 1.00 30.92 71 PRO C O 1
ATOM 1620 N N . ASP C 1 46 ? 18.922 49.251 3.679 1.00 33.15 72 ASP C N 1
ATOM 1621 C CA . ASP C 1 46 ? 20.008 48.463 4.268 1.00 35.18 72 ASP C CA 1
ATOM 1622 C C . ASP C 1 46 ? 20.824 49.313 5.241 1.00 33.48 72 ASP C C 1
ATOM 1623 O O . ASP C 1 46 ? 20.597 50.518 5.371 1.00 31.16 72 ASP C O 1
ATOM 1628 N N . ALA C 1 47 ? 21.739 48.679 5.960 1.00 34.80 73 ALA C N 1
ATOM 1629 C CA . ALA C 1 47 ? 22.441 49.358 7.032 1.00 33.92 73 ALA C CA 1
ATOM 1630 C C . ALA C 1 47 ? 23.233 50.552 6.501 1.00 33.64 73 ALA C C 1
ATOM 1631 O O . ALA C 1 47 ? 23.178 51.638 7.085 1.00 31.58 73 ALA C O 1
ATOM 1633 N N . GLU C 1 48 ? 23.931 50.375 5.382 1.00 35.93 74 GLU C N 1
ATOM 1634 C CA . GLU C 1 48 ? 24.714 51.479 4.820 1.00 36.75 74 GLU C CA 1
ATOM 1635 C C . GLU C 1 48 ? 23.833 52.680 4.457 1.00 33.40 74 GLU C C 1
ATOM 1636 O O . GLU C 1 48 ? 24.232 53.820 4.662 1.00 32.43 74 GLU C O 1
ATOM 1642 N N . ARG C 1 49 ? 22.636 52.427 3.939 1.00 31.64 75 ARG C N 1
ATOM 1643 C CA . ARG C 1 49 ? 21.739 53.507 3.558 1.00 29.57 75 ARG C CA 1
ATOM 1644 C C . ARG C 1 49 ? 21.250 54.293 4.785 1.00 26.70 75 ARG C C 1
ATOM 1645 O O . ARG C 1 49 ? 21.119 55.519 4.743 1.00 25.80 75 ARG C O 1
ATOM 1653 N N . VAL C 1 50 ? 21.003 53.597 5.886 1.00 25.32 76 VAL C N 1
ATOM 1654 C CA . VAL C 1 50 ? 20.632 54.274 7.117 1.00 22.99 76 VAL C CA 1
ATOM 1655 C C . VAL C 1 50 ? 21.830 55.044 7.671 1.00 22.84 76 VAL C C 1
ATOM 1656 O O . VAL C 1 50 ? 21.713 56.196 8.055 1.00 21.32 76 VAL C O 1
ATOM 1660 N N . ASN C 1 51 ? 22.985 54.407 7.700 1.00 24.83 77 ASN C N 1
ATOM 1661 C CA . ASN C 1 51 ? 24.163 55.043 8.272 1.00 25.68 77 ASN C CA 1
ATOM 1662 C C . ASN C 1 51 ? 24.426 56.367 7.556 1.00 25.40 77 ASN C C 1
ATOM 1663 O O . ASN C 1 51 ? 24.660 57.384 8.203 1.00 24.68 77 ASN C O 1
ATOM 1668 N N . THR C 1 52 ? 24.318 56.367 6.231 1.00 26.01 78 THR C N 1
ATOM 1669 C CA . THR C 1 52 ? 24.626 57.560 5.432 1.00 27.02 78 THR C CA 1
ATOM 1670 C C . THR C 1 52 ? 23.629 58.704 5.662 1.00 24.75 78 THR C C 1
ATOM 1671 O O . THR C 1 52 ? 24.021 59.852 5.803 1.00 25.34 78 THR C O 1
ATOM 1675 N N . ALA C 1 53 ? 22.345 58.386 5.714 1.00 23.17 79 ALA C N 1
ATOM 1676 C CA . ALA C 1 53 ? 21.314 59.383 5.976 1.00 21.44 79 ALA C CA 1
ATOM 1677 C C . ALA C 1 53 ? 21.554 60.059 7.334 1.00 20.83 79 ALA C C 1
ATOM 1678 O O . ALA C 1 53 ? 21.677 61.272 7.423 1.00 21.07 79 ALA C O 1
ATOM 1680 N N . VAL C 1 54 ? 21.672 59.261 8.386 1.00 20.66 80 VAL C N 1
ATOM 1681 C CA . VAL C 1 54 ? 21.894 59.792 9.736 1.00 20.15 80 VAL C CA 1
ATOM 1682 C C . VAL C 1 54 ? 23.199 60.583 9.877 1.00 22.06 80 VAL C C 1
ATOM 1683 O O . VAL C 1 54 ? 23.216 61.650 10.474 1.00 21.68 80 VAL C O 1
ATOM 1687 N N . THR C 1 55 ? 24.288 60.071 9.315 1.00 24.17 81 THR C N 1
ATOM 1688 C CA . THR C 1 55 ? 25.580 60.728 9.461 1.00 26.62 81 THR C CA 1
ATOM 1689 C C . THR C 1 55 ? 25.572 62.074 8.744 1.00 27.93 81 THR C C 1
ATOM 1690 O O . THR C 1 55 ? 25.961 63.083 9.317 1.00 29.40 81 THR C O 1
ATOM 1694 N N . ASN C 1 56 ? 25.113 62.080 7.496 1.00 28.18 82 ASN C N 1
ATOM 1695 C CA . ASN C 1 56 ? 25.235 63.238 6.627 1.00 29.62 82 ASN C CA 1
ATOM 1696 C C . ASN C 1 56 ? 23.985 64.137 6.572 1.00 28.00 82 ASN C C 1
ATOM 1697 O O . ASN C 1 56 ? 24.062 65.291 6.152 1.00 28.88 82 ASN C O 1
ATOM 1702 N N . GLY C 1 57 ? 22.840 63.613 6.993 1.00 25.98 83 GLY C N 1
ATOM 1703 C CA . GLY C 1 57 ? 21.562 64.279 6.735 1.00 24.89 83 GLY C CA 1
ATOM 1704 C C . GLY C 1 57 ? 21.229 64.062 5.265 1.00 25.51 83 GLY C C 1
ATOM 1705 O O . GLY C 1 57 ? 22.051 63.566 4.509 1.00 26.64 83 GLY C O 1
ATOM 1706 N N . ILE C 1 58 ? 20.015 64.412 4.872 1.00 25.04 84 ILE C N 1
ATOM 1707 C CA . ILE C 1 58 ? 19.556 64.212 3.506 1.00 25.77 84 ILE C CA 1
ATOM 1708 C C . ILE C 1 58 ? 18.280 65.023 3.302 1.00 25.80 84 ILE C C 1
ATOM 1709 O O . ILE C 1 58 ? 17.296 64.883 4.043 1.00 24.53 84 ILE C O 1
ATOM 1714 N N . GLY C 1 59 ? 18.309 65.904 2.316 1.00 27.41 85 GLY C N 1
ATOM 1715 C CA . GLY C 1 59 ? 17.198 66.788 2.103 1.00 28.16 85 GLY C CA 1
ATOM 1716 C C . GLY C 1 59 ? 16.951 67.559 3.379 1.00 27.79 85 GLY C C 1
ATOM 1717 O O . GLY C 1 59 ? 17.911 68.061 3.993 1.00 28.41 85 GLY C O 1
ATOM 1718 N N . PRO C 1 60 ? 15.676 67.645 3.807 1.00 27.06 86 PRO C N 1
ATOM 1719 C CA . PRO C 1 60 ? 15.328 68.339 5.049 1.00 26.69 86 PRO C CA 1
ATOM 1720 C C . PRO C 1 60 ? 15.611 67.554 6.339 1.00 24.83 86 PRO C C 1
ATOM 1721 O O . PRO C 1 60 ? 15.422 68.105 7.430 1.00 25.25 86 PRO C O 1
ATOM 1725 N N . MET C 1 61 ? 16.070 66.305 6.236 1.00 23.20 87 MET C N 1
ATOM 1726 C CA . MET C 1 61 ? 16.539 65.558 7.421 1.00 21.91 87 MET C CA 1
ATOM 1727 C C . MET C 1 61 ? 17.899 66.087 7.917 1.00 22.70 87 MET C C 1
ATOM 1728 O O . MET C 1 61 ? 18.875 66.095 7.170 1.00 23.67 87 MET C O 1
ATOM 1733 N N . PRO C 1 62 ? 17.979 66.540 9.176 1.00 23.05 88 PRO C N 1
ATOM 1734 C CA . PRO C 1 62 ? 19.257 67.055 9.678 1.00 24.25 88 PRO C CA 1
ATOM 1735 C C . PRO C 1 62 ? 20.338 66.000 9.867 1.00 23.88 88 PRO C C 1
ATOM 1736 O O . PRO C 1 62 ? 20.030 64.843 10.105 1.00 23.00 88 PRO C O 1
ATOM 1740 N N . ALA C 1 63 ? 21.596 66.401 9.739 1.00 26.16 89 ALA C N 1
ATOM 1741 C CA . ALA C 1 63 ? 22.726 65.521 10.074 1.00 27.19 89 ALA C CA 1
ATOM 1742 C C . ALA C 1 63 ? 22.756 65.268 11.571 1.00 27.22 89 ALA C C 1
ATOM 1743 O O . ALA C 1 63 ? 22.427 66.140 12.365 1.00 27.68 89 ALA C O 1
ATOM 1745 N N . ASN C 1 64 ? 23.159 64.072 11.960 1.00 28.02 90 ASN C N 1
ATOM 1746 C CA . ASN C 1 64 ? 23.343 63.774 13.376 1.00 28.97 90 ASN C CA 1
ATOM 1747 C C . ASN C 1 64 ? 24.397 64.669 14.008 1.00 31.59 90 ASN C C 1
ATOM 1748 O O . ASN C 1 64 ? 25.433 64.939 13.395 1.00 33.12 90 ASN C O 1
ATOM 1753 N N . GLU C 1 65 ? 24.131 65.107 15.234 1.00 32.56 91 GLU C N 1
ATOM 1754 C CA . GLU C 1 65 ? 25.162 65.724 16.072 1.00 35.64 91 GLU C CA 1
ATOM 1755 C C . GLU C 1 65 ? 25.449 64.925 17.357 1.00 36.01 91 GLU C C 1
ATOM 1756 O O . GLU C 1 65 ? 26.597 64.816 17.775 1.00 37.96 91 GLU C O 1
ATOM 1762 N N . ILE C 1 66 ? 24.410 64.347 17.953 1.00 34.46 92 ILE C N 1
ATOM 1763 C CA . ILE C 1 66 ? 24.501 63.786 19.300 1.00 35.51 92 ILE C CA 1
ATOM 1764 C C . ILE C 1 66 ? 25.075 62.371 19.350 1.00 35.03 92 ILE C C 1
ATOM 1765 O O . ILE C 1 66 ? 25.857 62.067 20.229 1.00 36.92 92 ILE C O 1
ATOM 1770 N N . LEU C 1 67 ? 24.677 61.506 18.425 1.00 33.04 93 LEU C N 1
ATOM 1771 C CA . LEU C 1 67 ? 25.092 60.100 18.457 1.00 32.89 93 LEU C CA 1
ATOM 1772 C C . LEU C 1 67 ? 26.582 59.949 18.140 1.00 34.66 93 LEU C C 1
ATOM 1773 O O . LEU C 1 67 ? 27.131 60.710 17.348 1.00 34.42 93 LEU C O 1
ATOM 1778 N N . THR C 1 68 ? 27.211 58.954 18.763 1.00 35.95 94 THR C N 1
ATOM 1779 C CA . THR C 1 68 ? 28.554 58.519 18.405 1.00 38.42 94 THR C CA 1
ATOM 1780 C C . THR C 1 68 ? 28.475 57.613 17.175 1.00 37.75 94 THR C C 1
ATOM 1781 O O . THR C 1 68 ? 27.392 57.185 16.785 1.00 35.77 94 THR C O 1
ATOM 1785 N N . ASP C 1 69 ? 29.614 57.310 16.566 1.00 40.24 95 ASP C N 1
ATOM 1786 C CA . ASP C 1 69 ? 29.646 56.420 15.392 1.00 40.44 95 ASP C CA 1
ATOM 1787 C C . ASP C 1 69 ? 29.103 55.031 15.698 1.00 40.31 95 ASP C C 1
ATOM 1788 O O . ASP C 1 69 ? 28.313 54.477 14.911 1.00 38.51 95 ASP C O 1
ATOM 1793 N N . GLU C 1 70 ? 29.521 54.482 16.836 1.00 42.25 96 GLU C N 1
ATOM 1794 C CA . GLU C 1 70 ? 29.031 53.186 17.303 1.00 43.07 96 GLU C CA 1
ATOM 1795 C C . GLU C 1 70 ? 27.511 53.203 17.467 1.00 39.30 96 GLU C C 1
ATOM 1796 O O . GLU C 1 70 ? 26.845 52.249 17.098 1.00 38.85 96 GLU C O 1
ATOM 1802 N N . GLU C 1 71 ? 26.968 54.295 18.003 1.00 37.15 97 GLU C N 1
ATOM 1803 C CA . GLU C 1 71 ? 25.525 54.444 18.147 1.00 34.48 97 GLU C CA 1
ATOM 1804 C C . GLU C 1 71 ? 24.834 54.588 16.798 1.00 32.04 97 GLU C C 1
ATOM 1805 O O . GLU C 1 71 ? 23.654 54.235 16.673 1.00 30.29 97 GLU C O 1
ATOM 1811 N N . ILE C 1 72 ? 25.536 55.136 15.800 1.00 31.67 98 ILE C N 1
ATOM 1812 C CA . ILE C 1 72 ? 24.954 55.243 14.454 1.00 29.75 98 ILE C CA 1
ATOM 1813 C C . ILE C 1 72 ? 24.936 53.868 13.792 1.00 30.64 98 ILE C C 1
ATOM 1814 O O . ILE C 1 72 ? 23.962 53.527 13.112 1.00 28.52 98 ILE C O 1
ATOM 1819 N N . GLU C 1 73 ? 26.022 53.105 13.972 1.00 33.46 99 GLU C N 1
ATOM 1820 C CA . GLU C 1 73 ? 26.102 51.743 13.450 1.00 35.53 99 GLU C CA 1
ATOM 1821 C C . GLU C 1 73 ? 24.999 50.911 14.074 1.00 34.70 99 GLU C C 1
ATOM 1822 O O . GLU C 1 73 ? 24.323 50.162 13.375 1.00 34.60 99 GLU C O 1
ATOM 1828 N N . ALA C 1 74 ? 24.781 51.092 15.379 1.00 34.23 100 ALA C N 1
ATOM 1829 C CA . ALA C 1 74 ? 23.776 50.322 16.115 1.00 33.66 100 ALA C CA 1
ATOM 1830 C C . ALA C 1 74 ? 22.360 50.554 15.581 1.00 30.61 100 ALA C C 1
ATOM 1831 O O . ALA C 1 74 ? 21.623 49.600 15.328 1.00 30.99 100 ALA C O 1
ATOM 1833 N N . VAL C 1 75 ? 21.984 51.811 15.405 1.00 28.18 101 VAL C N 1
ATOM 1834 C CA . VAL C 1 75 ? 20.649 52.142 14.911 1.00 26.17 101 VAL C CA 1
ATOM 1835 C C . VAL C 1 75 ? 20.472 51.740 13.438 1.00 25.82 101 VAL C C 1
ATOM 1836 O O . VAL C 1 75 ? 19.371 51.384 13.012 1.00 25.49 101 VAL C O 1
ATOM 1840 N N . ALA C 1 76 ? 21.559 51.771 12.672 1.00 26.90 102 ALA C N 1
ATOM 1841 C CA . ALA C 1 76 ? 21.525 51.394 11.252 1.00 27.28 102 ALA C CA 1
ATOM 1842 C C . ALA C 1 76 ? 21.201 49.910 11.105 1.00 28.98 102 ALA C C 1
ATOM 1843 O O . ALA C 1 76 ? 20.369 49.501 10.278 1.00 28.17 102 ALA C O 1
ATOM 1845 N N . LEU C 1 77 ? 21.895 49.112 11.908 1.00 31.20 103 LEU C N 1
ATOM 1846 C CA . LEU C 1 77 ? 21.682 47.671 11.971 1.00 33.57 103 LEU C CA 1
ATOM 1847 C C . LEU C 1 77 ? 20.278 47.364 12.446 1.00 32.70 103 LEU C C 1
ATOM 1848 O O . LEU C 1 77 ? 19.622 46.449 11.935 1.00 33.56 103 LEU C O 1
ATOM 1853 N N . TYR C 1 78 ? 19.834 48.114 13.445 1.00 31.16 104 TYR C N 1
ATOM 1854 C CA . TYR C 1 78 ? 18.521 47.907 14.000 1.00 30.87 104 TYR C CA 1
ATOM 1855 C C . TYR C 1 78 ? 17.458 48.161 12.937 1.00 29.14 104 TYR C C 1
ATOM 1856 O O . TYR C 1 78 ? 16.679 47.277 12.629 1.00 30.56 104 TYR C O 1
ATOM 1865 N N . VAL C 1 79 ? 17.445 49.354 12.364 1.00 27.41 105 VAL C N 1
ATOM 1866 C CA . VAL C 1 79 ? 16.441 49.701 11.363 1.00 26.39 105 VAL C CA 1
ATOM 1867 C C . VAL C 1 79 ? 16.452 48.732 10.179 1.00 28.25 105 VAL C C 1
ATOM 1868 O O . VAL C 1 79 ? 15.396 48.273 9.737 1.00 28.79 105 VAL C O 1
ATOM 1872 N N . SER C 1 80 ? 17.630 48.399 9.666 1.00 29.78 106 SER C N 1
ATOM 1873 C CA . SER C 1 80 ? 17.694 47.510 8.504 1.00 31.83 106 SER C CA 1
ATOM 1874 C C . SER C 1 80 ? 17.237 46.086 8.831 1.00 34.04 106 SER C C 1
ATOM 1875 O O . SER C 1 80 ? 16.696 45.380 7.971 1.00 35.32 106 SER C O 1
ATOM 1878 N N . THR C 1 81 ? 17.440 45.670 10.075 1.00 34.60 107 THR C N 1
ATOM 1879 C CA . THR C 1 81 ? 16.987 44.362 10.516 1.00 36.96 107 THR C CA 1
ATOM 1880 C C . THR C 1 81 ? 15.460 44.285 10.638 1.00 36.41 107 THR C C 1
ATOM 1881 O O . THR C 1 81 ? 14.866 43.335 10.157 1.00 38.34 107 THR C O 1
ATOM 1885 N N . VAL C 1 82 ? 14.827 45.266 11.275 1.00 34.59 108 VAL C N 1
ATOM 1886 C CA . VAL C 1 82 ? 13.399 45.133 11.629 1.00 35.11 108 VAL C CA 1
ATOM 1887 C C . VAL C 1 82 ? 12.415 45.839 10.693 1.00 34.59 108 VAL C C 1
ATOM 1888 O O . VAL C 1 82 ? 11.204 45.669 10.837 1.00 35.30 108 VAL C O 1
ATOM 1892 N N . ALA C 1 83 ? 12.918 46.636 9.754 1.00 34.17 109 ALA C N 1
ATOM 1893 C CA . ALA C 1 83 ? 12.051 47.396 8.859 1.00 34.10 109 ALA C CA 1
ATOM 1894 C C . ALA C 1 83 ? 11.289 46.425 8.009 1.00 37.30 109 ALA C C 1
ATOM 1895 O O . ALA C 1 83 ? 11.910 45.649 7.287 1.00 39.24 109 ALA C O 1
ATOM 1897 N N . GLY C 1 84 ? 9.958 46.437 8.112 1.00 39.40 110 GLY C N 1
ATOM 1898 C CA . GLY C 1 84 ? 9.096 45.546 7.308 1.00 42.84 110 GLY C CA 1
ATOM 1899 C C . GLY C 1 84 ? 8.596 44.281 7.995 1.00 46.88 110 GLY C C 1
ATOM 1900 O O . GLY C 1 84 ? 8.107 43.363 7.327 1.00 49.74 110 GLY C O 1
ATOM 1901 N N . LYS C 1 85 ? 8.694 44.238 9.324 1.00 48.26 111 LYS C N 1
ATOM 1902 C CA . LYS C 1 85 ? 8.160 43.136 10.140 1.00 52.00 111 LYS C CA 1
ATOM 1903 C C . LYS C 1 85 ? 7.373 43.662 11.346 1.00 52.13 111 LYS C C 1
ATOM 1904 O O . LYS C 1 85 ? 7.907 43.779 12.461 1.00 52.13 111 LYS C O 1
ATOM 1910 N N . GLU D 1 2 ? 18.438 66.017 32.747 1.00 65.99 28 GLU 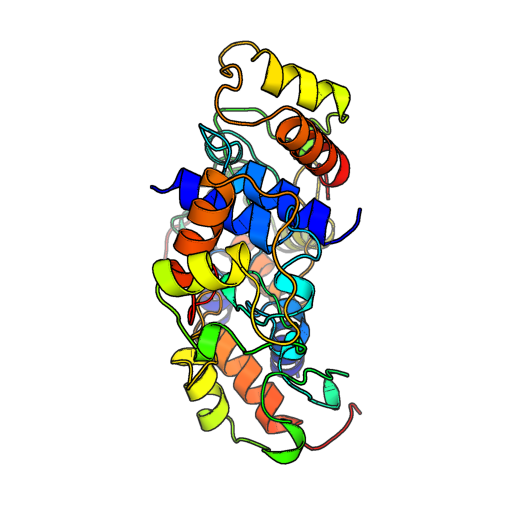D N 1
ATOM 1911 C CA . GLU D 1 2 ? 18.582 65.965 31.263 1.00 67.29 28 GLU D CA 1
ATOM 1912 C C . GLU D 1 2 ? 17.924 64.714 30.678 1.00 64.48 28 GLU D C 1
ATOM 1913 O O . GLU D 1 2 ? 18.202 63.604 31.112 1.00 61.26 28 GLU D O 1
ATOM 1919 N N . GLU D 1 3 ? 17.099 64.922 29.658 1.00 66.14 29 GLU D N 1
ATOM 1920 C CA . GLU D 1 3 ? 16.334 63.870 28.980 1.00 64.72 29 GLU D CA 1
ATOM 1921 C C . GLU D 1 3 ? 17.233 62.924 28.151 1.00 63.16 29 GLU D C 1
ATOM 1922 O O . GLU D 1 3 ? 17.088 61.703 28.216 1.00 60.27 29 GLU D O 1
ATOM 1928 N N . ASP D 1 4 ? 18.147 63.490 27.360 1.00 65.11 30 ASP D N 1
ATOM 1929 C CA . ASP D 1 4 ? 19.046 62.687 26.516 1.00 64.33 30 ASP D CA 1
ATOM 1930 C C . ASP D 1 4 ? 20.184 62.041 27.316 1.00 60.89 30 ASP D C 1
ATOM 1931 O O . ASP D 1 4 ? 20.877 61.167 26.807 1.00 59.94 30 ASP D O 1
ATOM 1936 N N . LYS D 1 5 ? 20.374 62.477 28.558 1.00 58.91 31 LYS D N 1
ATOM 1937 C CA . LYS D 1 5 ? 21.312 61.830 29.475 1.00 55.65 31 LYS D CA 1
ATOM 1938 C C . LYS D 1 5 ? 20.682 60.592 30.143 1.00 51.30 31 LYS D C 1
ATOM 1939 O O . LYS D 1 5 ? 21.373 59.604 30.395 1.00 48.77 31 LYS D O 1
ATOM 1945 N N . LEU D 1 6 ? 19.379 60.652 30.426 1.00 49.81 32 LEU D N 1
ATOM 1946 C CA . LEU D 1 6 ? 18.626 59.471 30.843 1.00 46.57 32 LEU D CA 1
ATOM 1947 C C . LEU D 1 6 ? 18.750 58.371 29.798 1.00 44.80 32 LEU D C 1
ATOM 1948 O O . LEU D 1 6 ? 19.016 57.218 30.132 1.00 42.50 32 LEU D O 1
ATOM 1953 N N . ALA D 1 7 ? 18.532 58.748 28.540 1.00 45.74 33 ALA D N 1
ATOM 1954 C CA . ALA D 1 7 ? 18.598 57.838 27.401 1.00 45.12 33 ALA D CA 1
ATOM 1955 C C . ALA D 1 7 ? 19.951 57.153 27.306 1.00 42.92 33 ALA D C 1
ATOM 1956 O O . ALA D 1 7 ? 20.025 55.959 27.056 1.00 41.62 33 ALA D O 1
ATOM 1958 N N . LEU D 1 8 ? 21.015 57.921 27.503 1.00 42.52 34 LEU D N 1
ATOM 1959 C CA . LEU D 1 8 ? 22.373 57.384 27.490 1.00 41.36 34 LEU D CA 1
ATOM 1960 C C . LEU D 1 8 ? 22.551 56.383 28.623 1.00 37.92 34 LEU D C 1
ATOM 1961 O O . LEU D 1 8 ? 23.163 55.339 28.445 1.00 37.32 34 LEU D O 1
ATOM 1966 N N . GLY D 1 9 ? 22.002 56.705 29.787 1.00 35.95 35 GLY D N 1
ATOM 1967 C CA . GLY D 1 9 ? 22.083 55.825 30.946 1.00 33.21 35 GLY D CA 1
ATOM 1968 C C . GLY D 1 9 ? 21.382 54.503 30.712 1.00 31.61 35 GLY D C 1
ATOM 1969 O O . GLY D 1 9 ? 21.867 53.455 31.128 1.00 29.66 35 GLY D O 1
ATOM 1970 N N . ARG D 1 10 ? 20.236 54.562 30.043 1.00 32.12 36 ARG D N 1
ATOM 1971 C CA . ARG D 1 10 ? 19.484 53.371 29.704 1.00 31.51 36 ARG D CA 1
ATOM 1972 C C . ARG D 1 10 ? 20.267 52.500 28.721 1.00 32.17 36 ARG D C 1
ATOM 1973 O O . ARG D 1 10 ? 20.274 51.285 28.852 1.00 31.19 36 ARG D O 1
ATOM 1981 N N . GLU D 1 11 ? 20.936 53.120 27.755 1.00 34.28 37 GLU D N 1
ATOM 1982 C CA . GLU D 1 11 ? 21.811 52.382 26.830 1.00 35.82 37 GLU D CA 1
ATOM 1983 C C . GLU D 1 11 ? 22.902 51.633 27.559 1.00 33.95 37 GLU D C 1
ATOM 1984 O O . GLU D 1 11 ? 23.210 50.492 27.247 1.00 33.97 37 GLU D O 1
ATOM 1990 N N . ILE D 1 12 ? 23.532 52.321 28.497 1.00 33.04 38 ILE D N 1
ATOM 1991 C CA . ILE D 1 12 ? 24.640 51.744 29.233 1.00 32.29 38 ILE D CA 1
ATOM 1992 C C . ILE D 1 12 ? 24.145 50.573 30.040 1.00 30.32 38 ILE D C 1
ATOM 1993 O O . ILE D 1 12 ? 24.765 49.510 30.027 1.00 30.40 38 ILE D O 1
ATOM 1998 N N . PHE D 1 13 ? 23.007 50.759 30.702 1.00 29.01 39 PHE D N 1
ATOM 1999 C CA . PHE D 1 13 ? 22.422 49.710 31.530 1.00 27.65 39 PHE D CA 1
ATOM 2000 C C . PHE D 1 13 ? 22.081 48.462 30.718 1.00 28.91 39 PHE D C 1
ATOM 2001 O O . PHE D 1 13 ? 22.318 47.347 31.169 1.00 28.24 39 PHE D O 1
ATOM 2009 N N . LEU D 1 14 ? 21.530 48.653 29.521 1.00 30.88 40 LEU D N 1
ATOM 2010 C CA . LEU D 1 14 ? 21.075 47.531 28.706 1.00 32.73 40 LEU D CA 1
ATOM 2011 C C . LEU D 1 14 ? 22.191 46.854 27.890 1.00 34.76 40 LEU D C 1
ATOM 2012 O O . LEU D 1 14 ? 22.080 45.670 27.588 1.00 36.17 40 LEU D O 1
ATOM 2017 N N . GLU D 1 15 ? 23.232 47.589 27.498 1.00 35.82 41 GLU D N 1
ATOM 2018 C CA . GLU D 1 15 ? 24.154 47.077 26.482 1.00 38.55 41 GLU D CA 1
ATOM 2019 C C . GLU D 1 15 ? 25.621 47.509 26.590 1.00 39.04 41 GLU D C 1
ATOM 2020 O O . GLU D 1 15 ? 26.519 46.666 26.416 1.00 40.53 41 GLU D O 1
ATOM 2026 N N . ARG D 1 16 ? 25.885 48.794 26.827 1.00 38.61 42 ARG D N 1
ATOM 2027 C CA . ARG D 1 16 ? 27.266 49.307 26.681 1.00 40.17 42 ARG D CA 1
ATOM 2028 C C . ARG D 1 16 ? 28.182 48.899 27.850 1.00 38.60 42 ARG D C 1
ATOM 2029 O O . ARG D 1 16 ? 29.380 48.688 27.655 1.00 40.63 42 ARG D O 1
ATOM 2031 N N . SER D 1 17 ? 27.626 48.767 29.046 1.00 36.03 43 SER D N 1
ATOM 2032 C CA . SER D 1 17 ? 28.409 48.310 30.201 1.00 35.06 43 SER D CA 1
ATOM 2033 C C . SER D 1 17 ? 28.925 46.896 29.986 1.00 36.29 43 SER D C 1
ATOM 2034 O O . SER D 1 17 ? 28.345 46.126 29.228 1.00 37.47 43 SER D O 1
ATOM 2037 N N . GLU D 1 18 ? 30.040 46.594 30.644 1.00 37.12 44 GLU D N 1
ATOM 2038 C CA . GLU D 1 18 ? 30.729 45.316 30.527 1.00 38.94 44 GLU D CA 1
ATOM 2039 C C . GLU D 1 18 ? 31.142 44.802 31.910 1.00 37.45 44 GLU D C 1
ATOM 2040 O O . GLU D 1 18 ? 32.045 45.384 32.524 1.00 37.62 44 GLU D O 1
ATOM 2046 N N . PRO D 1 19 ? 30.459 43.746 32.423 1.00 35.97 45 PRO D N 1
ATOM 2047 C CA . PRO D 1 19 ? 29.250 43.114 31.870 1.00 35.33 45 PRO D CA 1
ATOM 2048 C C . PRO D 1 19 ? 28.063 44.060 31.958 1.00 33.16 45 PRO D C 1
ATOM 2049 O O . PRO D 1 19 ? 28.117 45.044 32.701 1.00 31.33 45 PRO D O 1
ATOM 2053 N N . GLN D 1 20 ? 27.007 43.784 31.202 1.00 33.20 46 GLN D N 1
ATOM 2054 C CA . GLN D 1 20 ? 25.823 44.649 31.232 1.00 31.80 46 GLN D CA 1
ATOM 2055 C C . GLN D 1 20 ? 25.190 44.600 32.605 1.00 28.94 46 GLN D C 1
ATOM 2056 O O . GLN D 1 20 ? 25.090 43.531 33.188 1.00 29.11 46 GLN D O 1
ATOM 2062 N N . CYS D 1 21 ? 24.775 45.750 33.126 1.00 27.30 47 CYS D N 1
ATOM 2063 C CA . CYS D 1 21 ? 24.138 45.829 34.438 1.00 25.32 47 CYS D CA 1
ATOM 2064 C C . CYS D 1 21 ? 22.961 44.870 34.468 1.00 25.14 47 CYS D C 1
ATOM 2065 O O . CYS D 1 21 ? 22.747 44.165 35.453 1.00 24.26 47 CYS D O 1
ATOM 2068 N N . ALA D 1 22 ? 22.219 44.845 33.363 1.00 26.20 48 ALA D N 1
ATOM 2069 C CA . ALA D 1 22 ? 21.020 44.024 33.217 1.00 26.71 48 ALA D CA 1
ATOM 2070 C C . ALA D 1 22 ? 21.253 42.527 33.408 1.00 27.58 48 ALA D C 1
ATOM 2071 O O . ALA D 1 22 ? 20.317 41.807 33.770 1.00 28.53 48 ALA D O 1
ATOM 2073 N N . LEU D 1 23 ? 22.467 42.039 33.151 1.00 28.06 49 LEU D N 1
ATOM 2074 C CA . LEU D 1 23 ? 22.758 40.611 33.378 1.00 29.08 49 LEU D CA 1
ATOM 2075 C C . LEU D 1 23 ? 22.692 40.250 34.852 1.00 27.17 49 LEU D C 1
ATOM 2076 O O . LEU D 1 23 ? 22.189 39.178 35.201 1.00 28.11 49 LEU D O 1
ATOM 2081 N N . CYS D 1 24 ? 23.181 41.149 35.704 1.00 24.98 50 CYS D N 1
ATOM 2082 C CA . CYS D 1 24 ? 23.295 40.905 37.148 1.00 24.07 50 CYS D CA 1
ATOM 2083 C C . CYS D 1 24 ? 22.160 41.494 37.995 1.00 22.32 50 CYS D C 1
ATOM 2084 O O . CYS D 1 24 ? 21.973 41.064 39.118 1.00 22.66 50 CYS D O 1
ATOM 2087 N N . HIS D 1 25 ? 21.435 42.485 37.479 1.00 21.77 51 HIS D N 1
ATOM 2088 C CA . HIS D 1 25 ? 20.438 43.226 38.262 1.00 20.55 51 HIS D CA 1
ATOM 2089 C C . HIS D 1 25 ? 19.040 43.206 37.673 1.00 21.12 51 HIS D C 1
ATOM 2090 O O . HIS D 1 25 ? 18.862 43.113 36.462 1.00 22.00 51 HIS D O 1
ATOM 2097 N N . THR D 1 26 ? 18.051 43.294 38.563 1.00 21.27 52 THR D N 1
ATOM 2098 C CA . THR D 1 26 ? 16.660 43.471 38.180 1.00 22.06 52 THR D CA 1
ATOM 2099 C C . THR D 1 26 ? 16.366 44.979 38.175 1.00 21.36 52 THR D C 1
ATOM 2100 O O . THR D 1 26 ? 16.742 45.710 39.097 1.00 20.60 52 THR D O 1
ATOM 2104 N N . LEU D 1 27 ? 15.701 45.437 37.122 1.00 22.10 53 LEU D N 1
ATOM 2105 C CA . LEU D 1 27 ? 15.270 46.829 36.989 1.00 22.11 53 LEU D CA 1
ATOM 2106 C C . LEU D 1 27 ? 14.128 46.843 35.967 1.00 23.95 53 LEU D C 1
ATOM 2107 O O . LEU D 1 27 ? 14.357 46.688 34.755 1.00 25.07 53 LEU D O 1
ATOM 2112 N N . ALA D 1 28 ? 12.903 47.017 36.454 1.00 24.54 54 ALA D N 1
ATOM 2113 C CA . ALA D 1 28 ? 11.706 46.858 35.630 1.00 26.59 54 ALA D CA 1
ATOM 2114 C C . ALA D 1 28 ? 11.706 47.713 34.356 1.00 27.74 54 ALA D C 1
ATOM 2115 O O . ALA D 1 28 ? 11.226 47.270 33.318 1.00 29.59 54 ALA D O 1
ATOM 2117 N N . ASP D 1 29 ? 12.237 48.930 34.432 1.00 27.37 55 ASP D N 1
ATOM 2118 C CA . ASP D 1 29 ? 12.232 49.838 33.283 1.00 29.05 55 ASP D CA 1
ATOM 2119 C C . ASP D 1 29 ? 12.986 49.248 32.086 1.00 29.86 55 ASP D C 1
ATOM 2120 O O . ASP D 1 29 ? 12.580 49.444 30.941 1.00 31.30 55 ASP D O 1
ATOM 2125 N N . ALA D 1 30 ? 14.080 48.537 32.374 1.00 28.70 56 ALA D N 1
ATOM 2126 C CA . ALA D 1 30 ? 14.937 47.914 31.355 1.00 29.79 56 ALA D CA 1
ATOM 2127 C C . ALA D 1 30 ? 14.508 46.476 31.017 1.00 31.44 56 ALA D C 1
ATOM 2128 O O . ALA D 1 30 ? 15.196 45.769 30.262 1.00 32.47 56 ALA D O 1
ATOM 2130 N N . GLU D 1 31 ? 13.392 46.039 31.593 1.00 31.93 57 GLU D N 1
ATOM 2131 C CA . GLU D 1 31 ? 12.990 44.645 31.551 1.00 33.63 57 GLU D CA 1
ATOM 2132 C C . GLU D 1 31 ? 14.134 43.694 31.951 1.00 32.30 57 GLU D C 1
ATOM 2133 O O . GLU D 1 31 ? 14.210 42.566 31.476 1.00 33.57 57 GLU D O 1
ATOM 2139 N N . ALA D 1 32 ? 15.003 44.152 32.856 1.00 30.13 58 ALA D N 1
ATOM 2140 C CA . ALA D 1 32 ? 16.096 43.337 33.386 1.00 28.95 58 ALA D CA 1
ATOM 2141 C C . ALA D 1 32 ? 15.605 42.528 34.594 1.00 28.67 58 ALA D C 1
ATOM 2142 O O . ALA D 1 32 ? 14.870 43.045 35.441 1.00 27.87 58 ALA D O 1
ATOM 2144 N N . VAL D 1 33 ? 16.013 41.262 34.655 1.00 29.44 59 VAL D N 1
ATOM 2145 C CA . VAL D 1 33 ? 15.693 40.377 35.777 1.00 29.59 59 VAL D CA 1
ATOM 2146 C C . VAL D 1 33 ? 16.918 39.562 36.213 1.00 29.80 59 VAL D C 1
ATOM 2147 O O . VAL D 1 33 ? 16.811 38.398 36.578 1.00 31.49 59 VAL D O 1
ATOM 2151 N N . GLY D 1 34 ? 18.089 40.183 36.172 1.00 29.31 60 GLY D N 1
ATOM 2152 C CA . GLY D 1 34 ? 19.296 39.563 36.703 1.00 29.51 60 GLY D CA 1
ATOM 2153 C C . GLY D 1 34 ? 19.145 39.282 38.193 1.00 29.19 60 GLY D C 1
ATOM 2154 O O . GLY D 1 34 ? 18.513 40.048 38.913 1.00 28.08 60 GLY D O 1
ATOM 2155 N N . GLU D 1 35 ? 19.713 38.167 38.642 1.00 30.67 61 GLU D N 1
ATOM 2156 C CA . GLU D 1 35 ? 19.573 37.711 40.012 1.00 31.12 61 GLU D CA 1
ATOM 2157 C C . GLU D 1 35 ? 20.865 37.812 40.806 1.00 30.32 61 GLU D C 1
ATOM 2158 O O . GLU D 1 35 ? 20.862 37.544 41.996 1.00 31.04 61 GLU D O 1
ATOM 2164 N N . VAL D 1 36 ? 21.970 38.162 40.157 1.00 29.48 62 VAL D N 1
ATOM 2165 C CA . VAL D 1 36 ? 23.279 38.106 40.812 1.00 28.95 62 VAL D CA 1
ATOM 2166 C C . VAL D 1 36 ? 23.406 39.135 41.937 1.00 27.12 62 VAL D C 1
ATOM 2167 O O . VAL D 1 36 ? 23.867 38.810 43.023 1.00 27.37 62 VAL D O 1
ATOM 2171 N N . GLY D 1 37 ? 23.010 40.372 41.650 1.00 25.22 63 GLY D N 1
ATOM 2172 C CA . GLY D 1 37 ? 23.058 41.454 42.624 1.00 24.19 63 GLY D CA 1
ATOM 2173 C C . GLY D 1 37 ? 21.673 41.859 43.099 1.00 23.43 63 GLY D C 1
ATOM 2174 O O . GLY D 1 37 ? 20.676 41.268 42.693 1.00 23.78 63 GLY D O 1
ATOM 2175 N N . PRO D 1 38 ? 21.602 42.883 43.961 1.00 22.70 64 PRO D N 1
ATOM 2176 C CA . PRO D 1 38 ? 20.323 43.298 44.518 1.00 22.61 64 PRO D CA 1
ATOM 2177 C C . PRO D 1 38 ? 19.338 43.801 43.473 1.00 22.01 64 PRO D C 1
ATOM 2178 O O . PRO D 1 38 ? 19.741 44.393 42.458 1.00 22.59 64 PRO D O 1
ATOM 2182 N N . ASN D 1 39 ? 18.059 43.545 43.711 1.00 21.76 65 ASN D N 1
ATOM 2183 C CA . ASN D 1 39 ? 17.006 44.107 42.885 1.00 21.38 65 ASN D CA 1
ATOM 2184 C C . ASN D 1 39 ? 17.024 45.627 43.059 1.00 20.91 65 ASN D C 1
ATOM 2185 O O . ASN D 1 39 ? 16.822 46.133 44.173 1.00 20.79 65 ASN D O 1
ATOM 2190 N N . LEU D 1 40 ? 17.270 46.347 41.962 1.00 20.45 66 LEU D N 1
ATOM 2191 C CA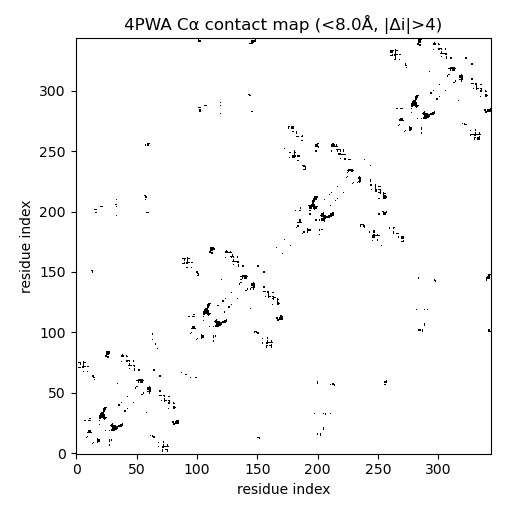 . LEU D 1 40 ? 17.341 47.806 41.994 1.00 20.65 66 LEU D CA 1
ATOM 2192 C C . LEU D 1 40 ? 15.971 48.480 42.169 1.00 21.99 66 LEU D C 1
ATOM 2193 O O . LEU D 1 40 ? 15.904 49.588 42.682 1.00 22.86 66 LEU D O 1
ATOM 2198 N N . ASP D 1 41 ? 14.885 47.827 41.770 1.00 22.97 67 ASP D N 1
ATOM 2199 C CA . ASP D 1 41 ? 13.546 48.323 42.125 1.00 25.06 67 ASP D CA 1
ATOM 2200 C C . ASP D 1 41 ? 13.252 48.255 43.635 1.00 25.57 67 ASP D C 1
ATOM 2201 O O . ASP D 1 41 ? 12.355 48.933 44.110 1.00 27.03 67 ASP D O 1
ATOM 2206 N N . GLU D 1 42 ? 13.988 47.433 44.377 1.00 25.29 68 GLU D N 1
ATOM 2207 C CA . GLU D 1 42 ? 13.854 47.356 45.842 1.00 26.26 68 GLU D CA 1
ATOM 2208 C C . GLU D 1 42 ? 14.810 48.326 46.530 1.00 26.36 68 GLU D C 1
ATOM 2209 O O . GLU D 1 42 ? 14.430 49.018 47.454 1.00 27.83 68 GLU D O 1
ATOM 2215 N N . LEU D 1 43 ? 16.050 48.381 46.065 1.00 25.78 69 LEU D N 1
ATOM 2216 C CA . LEU D 1 43 ? 17.069 49.246 46.652 1.00 26.62 69 LEU D CA 1
ATOM 2217 C C . LEU D 1 43 ? 16.732 50.735 46.442 1.00 27.31 69 LEU D C 1
ATOM 2218 O O . LEU D 1 43 ? 16.783 51.533 47.374 1.00 28.95 69 LEU D O 1
ATOM 2223 N N . LYS D 1 44 ? 16.369 51.088 45.214 1.00 26.86 70 LYS D N 1
ATOM 2224 C CA . LYS D 1 44 ? 16.063 52.459 44.827 1.00 27.47 70 LYS D CA 1
ATOM 2225 C C . LYS D 1 44 ? 17.117 53.411 45.346 1.00 28.12 70 LYS D C 1
ATOM 2226 O O . LYS D 1 44 ? 16.834 54.304 46.142 1.00 29.78 70 LYS D O 1
ATOM 2232 N N . PRO D 1 45 ? 18.353 53.215 44.891 1.00 27.05 71 PRO D N 1
ATOM 2233 C CA . PRO D 1 45 ? 19.475 54.034 45.311 1.00 28.02 71 PRO D CA 1
ATOM 2234 C C . PRO D 1 45 ? 19.443 55.414 44.668 1.00 29.01 71 PRO D C 1
ATOM 2235 O O . PRO D 1 45 ? 18.848 55.576 43.605 1.00 28.47 71 PRO D O 1
ATOM 2239 N N . ASP D 1 46 ? 20.085 56.387 45.308 1.00 30.62 72 ASP D N 1
ATOM 2240 C CA . ASP D 1 46 ? 20.311 57.690 44.676 1.00 32.53 72 ASP D CA 1
ATOM 2241 C C . ASP D 1 46 ? 21.516 57.650 43.719 1.00 31.61 72 ASP D C 1
ATOM 2242 O O . ASP D 1 46 ? 22.317 56.713 43.732 1.00 30.18 72 ASP D O 1
ATOM 2247 N N . ALA D 1 47 ? 21.606 58.659 42.866 1.00 32.72 73 ALA D N 1
ATOM 2248 C CA . ALA D 1 47 ? 22.656 58.736 41.855 1.00 32.48 73 ALA D CA 1
ATOM 2249 C C . ALA D 1 47 ? 24.043 58.531 42.456 1.00 32.95 73 ALA D C 1
ATOM 2250 O O . ALA D 1 47 ? 24.820 57.722 41.947 1.00 31.82 73 ALA D O 1
ATOM 2252 N N . GLU D 1 48 ? 24.347 59.242 43.536 1.00 35.02 74 GLU D N 1
ATOM 2253 C CA . GLU D 1 48 ? 25.674 59.155 44.165 1.00 36.96 74 GLU D CA 1
ATOM 2254 C C . GLU D 1 48 ? 26.027 57.726 44.574 1.00 34.50 74 GLU D C 1
ATOM 2255 O O . GLU D 1 48 ? 27.178 57.320 44.461 1.00 35.13 74 GLU D O 1
ATOM 2261 N N . ARG D 1 49 ? 25.042 56.967 45.043 1.00 32.34 75 ARG D N 1
ATOM 2262 C CA . ARG D 1 49 ? 25.285 55.593 45.458 1.00 30.64 75 ARG D CA 1
ATOM 2263 C C . ARG D 1 49 ? 25.601 54.712 44.240 1.00 28.40 75 ARG D C 1
ATOM 2264 O O . ARG D 1 49 ? 26.558 53.927 44.261 1.00 28.74 75 ARG D O 1
ATOM 2272 N N . VAL D 1 50 ? 24.825 54.861 43.173 1.00 26.27 76 VAL D N 1
ATOM 2273 C CA . VAL D 1 50 ? 25.120 54.131 41.950 1.00 24.34 76 VAL D CA 1
ATOM 2274 C C . VAL D 1 50 ? 26.493 54.525 41.399 1.00 25.52 76 VAL D C 1
ATOM 2275 O O . VAL D 1 50 ? 27.284 53.673 41.039 1.00 25.48 76 VAL D O 1
ATOM 2279 N N . ASN D 1 51 ? 26.769 55.817 41.324 1.00 27.30 77 ASN D N 1
ATOM 2280 C CA . ASN D 1 51 ? 28.067 56.283 40.833 1.00 29.05 77 ASN D CA 1
ATOM 2281 C C . ASN D 1 51 ? 29.226 55.591 41.581 1.00 29.26 77 ASN D C 1
ATOM 2282 O O . ASN D 1 51 ? 30.094 54.991 40.969 1.00 28.49 77 ASN D O 1
ATOM 2287 N N . THR D 1 52 ? 29.202 55.660 42.908 1.00 30.00 78 THR D N 1
ATOM 2288 C CA . THR D 1 52 ? 30.227 55.032 43.748 1.00 31.09 78 THR D CA 1
ATOM 2289 C C . THR D 1 52 ? 30.374 53.534 43.461 1.00 29.12 78 THR D C 1
ATOM 2290 O O . THR D 1 52 ? 31.491 53.036 43.331 1.00 30.17 78 THR D O 1
ATOM 2294 N N . ALA D 1 53 ? 29.250 52.823 43.349 1.00 26.74 79 ALA D N 1
ATOM 2295 C CA . ALA D 1 53 ? 29.278 51.377 43.109 1.00 25.19 79 ALA D CA 1
ATOM 2296 C C . ALA D 1 53 ? 29.931 51.052 41.764 1.00 24.94 79 ALA D C 1
ATOM 2297 O O . ALA D 1 53 ? 30.865 50.269 41.700 1.00 25.57 79 ALA D O 1
ATOM 2299 N N . VAL D 1 54 ? 29.444 51.677 40.702 1.00 24.39 80 VAL D N 1
ATOM 2300 C CA . VAL D 1 54 ? 29.978 51.453 39.367 1.00 24.90 80 VAL D CA 1
ATOM 2301 C C . VAL D 1 54 ? 31.462 51.866 39.229 1.00 27.64 80 VAL D C 1
ATOM 2302 O O . VAL D 1 54 ? 32.229 51.177 38.565 1.00 28.25 80 VAL D O 1
ATOM 2306 N N . THR D 1 55 ? 31.869 52.957 39.869 1.00 29.29 81 THR D N 1
ATOM 2307 C CA . THR D 1 55 ? 33.254 53.431 39.768 1.00 32.66 81 THR D CA 1
ATOM 2308 C C . THR D 1 55 ? 34.252 52.519 40.491 1.00 34.16 81 THR D C 1
ATOM 2309 O O . THR D 1 55 ? 35.280 52.133 39.929 1.00 35.34 81 THR D O 1
ATOM 2313 N N . ASN D 1 56 ? 33.926 52.173 41.733 1.00 34.31 82 ASN D N 1
ATOM 2314 C CA . ASN D 1 56 ? 34.856 51.472 42.631 1.00 36.31 82 ASN D CA 1
ATOM 2315 C C . ASN D 1 56 ? 34.622 49.969 42.750 1.00 34.44 82 ASN D C 1
ATOM 2316 O O . ASN D 1 56 ? 35.462 49.245 43.288 1.00 35.89 82 ASN D O 1
ATOM 2321 N N . GLY D 1 57 ? 33.476 49.510 42.259 1.00 31.82 83 GLY D N 1
ATOM 2322 C CA . GLY D 1 57 ? 32.993 48.180 42.578 1.00 30.26 83 GLY D CA 1
ATOM 2323 C C . GLY D 1 57 ? 32.577 48.105 44.035 1.00 29.91 83 GLY D C 1
ATOM 2324 O O . GLY D 1 57 ? 32.707 49.069 44.787 1.00 30.70 83 GLY D O 1
ATOM 2325 N N . ILE D 1 58 ? 32.073 46.950 44.430 1.00 29.08 84 ILE D N 1
ATOM 2326 C CA . ILE D 1 58 ? 31.593 46.736 45.799 1.00 29.32 84 ILE D CA 1
ATOM 2327 C C . ILE D 1 58 ? 31.326 45.242 45.952 1.00 29.04 84 ILE D C 1
ATOM 2328 O O . ILE D 1 58 ? 30.576 44.652 45.170 1.00 26.98 84 ILE D O 1
ATOM 2333 N N . GLY D 1 59 ? 31.945 44.624 46.953 1.00 30.85 85 GLY D N 1
ATOM 2334 C CA . GLY D 1 59 ? 31.815 43.192 47.116 1.00 31.18 85 GLY D CA 1
ATOM 2335 C C . GLY D 1 59 ? 32.198 42.498 45.816 1.00 31.01 85 GLY D C 1
ATOM 2336 O O . GLY D 1 59 ? 33.165 42.891 45.150 1.00 31.99 85 GLY D O 1
ATOM 2337 N N . PRO D 1 60 ? 31.423 41.480 45.428 1.00 30.14 86 PRO D N 1
ATOM 2338 C CA . PRO D 1 60 ? 31.735 40.744 44.219 1.00 30.56 86 PRO D CA 1
ATOM 2339 C C . PRO D 1 60 ? 31.454 41.513 42.932 1.00 29.09 86 PRO D C 1
ATOM 2340 O O . PRO D 1 60 ? 31.948 41.097 41.892 1.00 29.92 86 PRO D O 1
ATOM 2344 N N . MET D 1 61 ? 30.685 42.605 42.995 1.00 27.43 87 MET D N 1
ATOM 2345 C CA . MET D 1 61 ? 30.497 43.498 41.830 1.00 26.44 87 MET D CA 1
ATOM 2346 C C . MET D 1 61 ? 31.835 44.112 41.428 1.00 28.14 87 MET D C 1
ATOM 2347 O O . MET D 1 61 ? 32.501 44.754 42.232 1.00 28.94 87 MET D O 1
ATOM 2352 N N . PRO D 1 62 ? 32.238 43.916 40.178 1.00 29.16 88 PRO D N 1
ATOM 2353 C CA . PRO D 1 62 ? 33.541 44.416 39.781 1.00 31.33 88 PRO D CA 1
ATOM 2354 C C . PRO D 1 62 ? 33.518 45.918 39.495 1.00 31.19 88 PRO D C 1
ATOM 2355 O O . PRO D 1 62 ? 32.486 46.472 39.172 1.00 28.29 88 PRO D O 1
ATOM 2359 N N . ALA D 1 63 ? 34.668 46.566 39.633 1.00 34.09 89 ALA D N 1
ATOM 2360 C CA . ALA D 1 63 ? 34.788 47.970 39.282 1.00 35.34 89 ALA D CA 1
ATOM 2361 C C . ALA D 1 63 ? 34.622 48.113 37.770 1.00 36.30 89 ALA D C 1
ATOM 2362 O O . ALA D 1 63 ? 34.829 47.154 37.013 1.00 37.20 89 ALA D O 1
ATOM 2364 N N . ASN D 1 64 ? 34.221 49.301 37.333 1.00 36.97 90 ASN D N 1
ATOM 2365 C CA . ASN D 1 64 ? 34.172 49.609 35.912 1.00 38.10 90 ASN D CA 1
ATOM 2366 C C . ASN D 1 64 ? 35.565 49.820 35.352 1.00 41.53 90 ASN D C 1
ATOM 2367 O O . ASN D 1 64 ? 36.414 50.432 35.995 1.00 43.16 90 ASN D O 1
ATOM 2372 N N . GLU D 1 65 ? 35.778 49.333 34.136 1.00 43.17 91 GLU D N 1
ATOM 2373 C CA . GLU D 1 65 ? 37.024 49.569 33.418 1.00 46.80 91 GLU D CA 1
ATOM 2374 C C . GLU D 1 65 ? 36.847 50.518 32.224 1.00 48.10 91 GLU D C 1
ATOM 2375 O O . GLU D 1 65 ? 37.713 51.364 31.977 1.00 50.82 91 GLU D O 1
ATOM 2377 N N . ILE D 1 66 ? 35.722 50.401 31.513 1.00 46.36 92 ILE D N 1
ATOM 2378 C CA . ILE D 1 66 ? 35.596 50.986 30.174 1.00 48.16 92 ILE D CA 1
ATOM 2379 C C . ILE D 1 66 ? 34.815 52.308 30.127 1.00 47.00 92 ILE D C 1
AT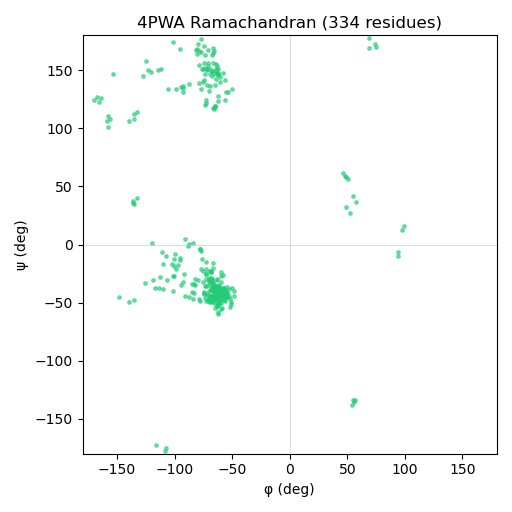OM 2380 O O . ILE D 1 66 ? 35.195 53.228 29.403 1.00 49.53 92 ILE D O 1
ATOM 2385 N N . LEU D 1 67 ? 33.737 52.405 30.897 1.00 43.59 93 LEU D N 1
ATOM 2386 C CA . LEU D 1 67 ? 32.928 53.625 30.928 1.00 42.65 93 LEU D CA 1
ATOM 2387 C C . LEU D 1 67 ? 33.741 54.876 31.292 1.00 44.51 93 LEU D C 1
ATOM 2388 O O . LEU D 1 67 ? 34.642 54.821 32.127 1.00 45.25 93 LEU D O 1
ATOM 2393 N N . THR D 1 68 ? 33.426 55.993 30.637 1.00 45.71 94 THR D N 1
ATOM 2394 C CA . THR D 1 68 ? 33.973 57.294 31.008 1.00 47.68 94 THR D CA 1
ATOM 2395 C C . THR D 1 68 ? 33.195 57.811 32.213 1.00 45.79 94 THR D C 1
ATOM 2396 O O . THR D 1 68 ? 32.125 57.298 32.544 1.00 42.55 94 THR D O 1
ATOM 2400 N N . ASP D 1 69 ? 33.726 58.839 32.859 1.00 47.84 95 ASP D N 1
ATOM 2401 C CA . ASP D 1 69 ? 33.064 59.427 34.025 1.00 47.17 95 ASP D CA 1
ATOM 2402 C C . ASP D 1 69 ? 31.656 59.952 33.6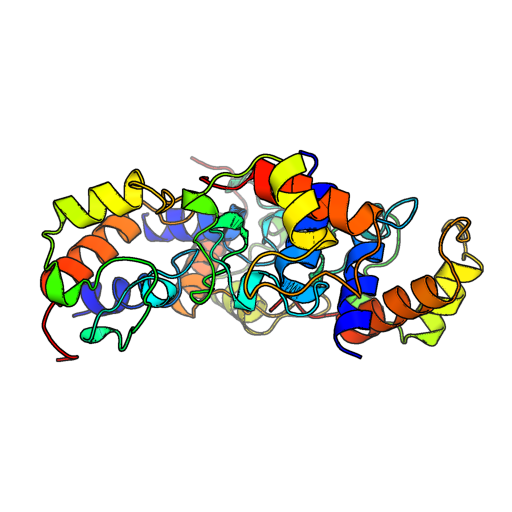85 1.00 45.79 95 ASP D C 1
ATOM 2403 O O . ASP D 1 69 ? 30.705 59.745 34.451 1.00 43.65 95 ASP D O 1
ATOM 2408 N N . GLU D 1 70 ? 31.523 60.589 32.525 1.00 47.12 96 GLU D N 1
ATOM 2409 C CA . GLU D 1 70 ? 30.239 61.115 32.082 1.00 46.80 96 GLU D CA 1
ATOM 2410 C C . GLU D 1 70 ? 29.224 59.993 31.862 1.00 43.24 96 GLU D C 1
ATOM 2411 O O . GLU D 1 70 ? 28.057 60.147 32.183 1.00 41.45 96 GLU D O 1
ATOM 2413 N N . GLU D 1 71 ? 29.679 58.860 31.335 1.00 42.31 97 GLU D N 1
ATOM 2414 C CA . GLU D 1 71 ? 28.810 57.704 31.134 1.00 39.55 97 GLU D CA 1
ATOM 2415 C C . GLU D 1 71 ? 28.354 57.089 32.462 1.00 36.56 97 GLU D C 1
ATOM 2416 O O . GLU D 1 71 ? 27.196 56.661 32.593 1.00 34.39 97 GLU D O 1
ATOM 2422 N N . ILE D 1 72 ? 29.255 57.043 33.442 1.00 36.07 98 ILE D N 1
ATOM 2423 C CA . ILE D 1 72 ? 28.910 56.545 34.778 1.00 33.72 98 ILE D CA 1
ATOM 2424 C C . ILE D 1 72 ? 27.862 57.453 35.410 1.00 33.68 98 ILE D C 1
ATOM 2425 O O . ILE D 1 72 ? 26.922 56.970 36.040 1.00 31.52 98 ILE D O 1
ATOM 2430 N N . GLU D 1 73 ? 28.020 58.767 35.218 1.00 36.56 99 GLU D N 1
ATOM 2431 C CA . GLU D 1 73 ? 27.039 59.756 35.676 1.00 37.26 99 GLU D CA 1
ATOM 2432 C C . GLU D 1 73 ? 25.679 59.556 35.016 1.00 35.48 99 GLU D C 1
ATOM 2433 O O . GLU D 1 73 ? 24.637 59.772 35.649 1.00 34.14 99 GLU D O 1
ATOM 2439 N N . ALA D 1 74 ? 25.703 59.139 33.748 1.00 35.21 100 ALA D N 1
ATOM 2440 C CA . ALA D 1 74 ? 24.483 58.903 32.978 1.00 34.50 100 ALA D CA 1
ATOM 2441 C C . ALA D 1 74 ? 23.679 57.720 33.508 1.00 31.69 100 ALA D C 1
ATOM 2442 O O . ALA D 1 74 ? 22.463 57.831 33.702 1.00 31.30 100 ALA D O 1
ATOM 2444 N N . VAL D 1 75 ? 24.349 56.588 33.731 1.00 30.32 101 VAL D N 1
ATOM 2445 C CA . VAL D 1 75 ? 23.675 55.380 34.225 1.00 27.80 101 VAL D CA 1
ATOM 2446 C C . VAL D 1 75 ? 23.226 55.559 35.682 1.00 26.53 101 VAL D C 1
ATOM 2447 O O . VAL D 1 75 ? 22.193 55.029 36.075 1.00 25.64 101 VAL D O 1
ATOM 2451 N N . ALA D 1 76 ? 23.978 56.332 36.465 1.00 27.43 102 ALA D N 1
ATOM 2452 C CA . ALA D 1 76 ? 23.568 56.695 37.831 1.00 27.37 102 ALA D CA 1
ATOM 2453 C C . ALA D 1 76 ? 22.269 57.504 37.824 1.00 28.24 102 ALA D C 1
ATOM 2454 O O . ALA D 1 76 ? 21.323 57.189 38.546 1.00 27.58 102 ALA D O 1
ATOM 2456 N N . LEU D 1 77 ? 22.231 58.541 36.996 1.00 30.37 103 LEU D N 1
ATOM 2457 C CA . LEU D 1 77 ? 21.021 59.328 36.815 1.00 32.03 103 LEU D CA 1
ATOM 2458 C C . LEU D 1 77 ? 19.854 58.430 36.391 1.00 30.91 103 LEU D C 1
ATOM 2459 O O . LEU D 1 77 ? 18.752 58.528 36.945 1.00 30.90 103 LEU D O 1
ATOM 2464 N N . TYR D 1 78 ? 20.114 57.538 35.435 1.00 30.24 104 TYR D N 1
ATOM 2465 C CA . TYR D 1 78 ? 19.084 56.629 34.916 1.00 29.27 104 TYR D CA 1
ATOM 2466 C C . TYR D 1 78 ? 18.486 55.723 35.981 1.00 27.46 104 TYR D C 1
ATOM 2467 O O . TYR D 1 78 ? 17.265 55.686 36.170 1.00 27.53 104 TYR D O 1
ATOM 2476 N N . VAL D 1 79 ? 19.350 54.991 36.667 1.00 26.20 105 VAL D N 1
ATOM 2477 C CA . VAL D 1 79 ? 18.899 54.052 37.687 1.00 25.13 105 VAL D CA 1
ATOM 2478 C C . VAL D 1 79 ? 18.123 54.738 38.810 1.00 26.07 105 VAL D C 1
ATOM 2479 O O . VAL D 1 79 ? 17.015 54.307 39.152 1.00 26.07 105 VAL D O 1
ATOM 2483 N N . SER D 1 80 ? 18.695 55.801 39.374 1.00 27.14 106 SER D N 1
ATOM 2484 C CA . SER D 1 80 ? 18.030 56.551 40.445 1.00 28.58 106 SER D CA 1
ATOM 2485 C C . SER D 1 80 ? 16.705 57.222 40.015 1.00 30.06 106 SER D C 1
ATOM 2486 O O . SER D 1 80 ? 15.804 57.401 40.838 1.00 30.96 106 SER D O 1
ATOM 2489 N N . THR D 1 81 ? 16.576 57.591 38.740 1.00 30.49 107 THR D N 1
ATOM 2490 C CA . THR D 1 81 ? 15.301 58.116 38.250 1.00 31.77 107 THR D CA 1
ATOM 2491 C C . THR D 1 81 ? 14.222 57.030 38.107 1.00 31.01 107 THR D C 1
ATOM 2492 O O . THR D 1 81 ? 13.103 57.212 38.570 1.00 31.89 107 THR D O 1
ATOM 2496 N N . VAL D 1 82 ? 14.555 55.910 37.465 1.00 30.04 108 VAL D N 1
ATOM 2497 C CA . VAL D 1 82 ? 13.533 54.935 37.042 1.00 30.34 108 VAL D CA 1
ATOM 2498 C C . VAL D 1 82 ? 13.265 53.759 37.999 1.00 29.66 108 VAL D C 1
ATOM 2499 O O . VAL D 1 82 ? 12.276 53.032 37.829 1.00 29.87 108 VAL D O 1
ATOM 2503 N N . ALA D 1 83 ? 14.118 53.570 38.997 1.00 29.63 109 ALA D N 1
ATOM 2504 C CA . ALA D 1 83 ? 13.967 52.438 39.919 1.00 29.92 109 ALA D CA 1
ATOM 2505 C C . ALA D 1 83 ? 12.561 52.389 40.542 1.00 32.01 109 ALA D C 1
ATOM 2506 O O . ALA D 1 83 ? 12.054 53.403 41.013 1.00 33.35 109 ALA D O 1
ATOM 2508 N N . GLY D 1 84 ? 11.938 51.212 40.508 1.00 33.27 110 GLY D N 1
ATOM 2509 C CA . GLY D 1 84 ? 10.602 50.996 41.076 1.00 35.87 110 GLY D CA 1
ATOM 2510 C C . GLY D 1 84 ? 9.434 51.145 40.102 1.00 38.96 110 GLY D C 1
ATOM 2511 O O . GLY D 1 84 ? 8.279 50.864 40.457 1.00 40.33 110 GLY D O 1
ATOM 2512 N N . LYS D 1 85 ? 9.726 51.584 38.879 1.00 40.38 111 LYS D N 1
ATOM 2513 C CA . LYS D 1 85 ? 8.693 51.910 37.907 1.00 43.70 111 LYS D CA 1
ATOM 2514 C C . LYS D 1 85 ? 8.924 51.190 36.564 1.00 44.25 111 LYS D C 1
ATOM 2515 O O . LYS D 1 85 ? 10.071 51.001 36.130 1.00 43.04 111 LYS D O 1
ATOM 2521 N N . ALA D 1 86 ? 7.825 50.799 35.917 1.00 46.50 112 ALA D N 1
ATOM 2522 C CA . ALA D 1 86 ? 7.861 50.232 34.577 1.00 47.93 112 ALA D CA 1
ATOM 2523 C C . ALA D 1 86 ? 8.143 51.321 33.538 1.00 49.53 112 ALA D C 1
ATOM 2524 O O . ALA D 1 86 ? 8.004 52.514 33.814 1.00 49.92 112 ALA D O 1
ATOM 2526 N N . LYS D 1 87 ? 8.542 50.892 32.345 1.00 51.13 113 LYS D N 1
ATOM 2527 C CA . LYS D 1 87 ? 8.750 51.791 31.212 1.00 53.60 113 LYS D CA 1
ATOM 2528 C C . LYS D 1 87 ? 7.402 52.408 30.789 1.00 57.11 113 LYS D C 1
ATOM 2529 O O . LYS D 1 87 ? 6.351 51.770 30.933 1.00 58.38 113 LYS D O 1
ATOM 2535 N N . ASN D 1 88 ? 7.446 53.651 30.297 1.00 59.17 114 ASN D N 1
ATOM 2536 C CA . ASN D 1 88 ? 6.269 54.344 29.722 1.00 63.13 114 ASN D CA 1
ATOM 2537 C C . ASN D 1 88 ? 6.429 54.618 28.227 1.00 65.41 114 ASN D C 1
ATOM 2538 O O . ASN D 1 88 ? 6.326 53.713 27.400 1.00 66.51 114 ASN D O 1
#

Sequence (344 aa):
EDKLALGRREIFLEERSEPQCALCHTLADAEAVGEVGPNLDELKPDAERVNTAVTNGIGPMPANEILTDEEIEAVALYVSTVAGKAKNEDKLALGREIFLERSEPQCALCHTLADAEAVGEVGPNLDELKPDAERVNTAVTNGIGPMPANEILTDEEIEAVALYVSTVAGKAKNMEEDKLALGREIFLERSEPQCALCHTLADAEAVGEVGPNLDELKPDAERVNTAVTNGIGPMPANEILTDEEIEAVALYVSTVAGKEEDKLALGREIFLERSEPQCALCHTLADAEAVGEVGPNLDELKPDAERVNTAVTNGIGPMPANEILTDEEIEAVALYVSTVAGKAKN

CATH classification: 1.10.760.10

Organism: Rhizobium meliloti (strain 1021) (NCBI:txid266834)